Protein AF-A0A1W9QVR6-F1 (afdb_monomer_lite)

Sequence (372 aa):
MRMSILKYWKIILLLLFLLGSIVAISPWEKPGVIVKNVGKNSDFYKILEPNDIIYEINGEPATVERINNMTGMTFLKTSKNDINIFVNNSNITVGKRPFSNLRFGLDLEGGILAVVEPVSNVSDQTLYDVKSILEQRMSSLRESSFQIVKYEDKKFIQIQIAGGTEKDIDNLINTTGVFEGKIPMPVKFVNGSGKLKFGDENEWVDVKYHNKSIIINNRSFSINESFSLRDTNFTV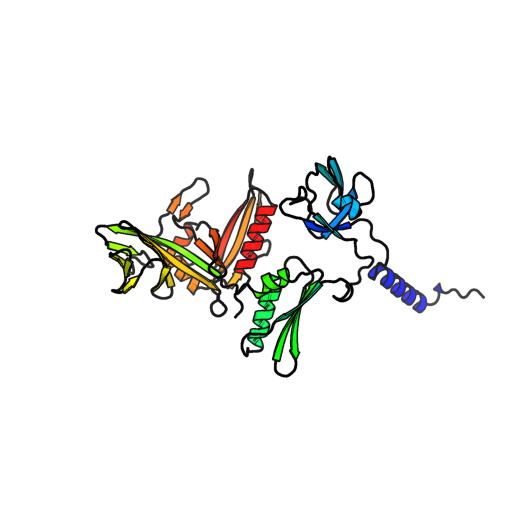WNITKNDAVIAATVYINDGIRKDIVKVHTDPQHSYIQPGENWYKWSFDVEVSPESARRFYNVVKNLKRQYSDRGSYLESKIYLFLDGKEVSNLSIGSTLQNKPTTIATVSGSAETKEDAIEEKRWLQLILRSGALP

Radius of gyration: 28.2 Å; chains: 1; bounding box: 54×59×106 Å

pLDDT: mean 86.73, std 9.43, range [45.56, 98.38]

Structure (mmCIF, N/CA/C/O backbone):
data_AF-A0A1W9QVR6-F1
#
_entry.id   AF-A0A1W9QVR6-F1
#
loop_
_atom_site.group_PDB
_atom_site.id
_atom_site.type_symbol
_atom_site.label_atom_id
_atom_site.label_alt_id
_atom_site.label_comp_id
_atom_site.label_asym_id
_atom_site.label_entity_id
_atom_site.label_seq_id
_atom_site.pdbx_PDB_ins_code
_atom_site.Cartn_x
_atom_site.Cartn_y
_atom_site.Cartn_z
_atom_site.occupancy
_atom_site.B_iso_or_equiv
_atom_site.auth_seq_id
_atom_site.auth_comp_id
_atom_site.auth_asym_id
_atom_site.auth_atom_id
_atom_site.pdbx_PDB_model_num
ATOM 1 N N . MET A 1 1 ? -32.321 -7.441 70.137 1.00 45.56 1 MET A N 1
ATOM 2 C CA . MET A 1 1 ? -31.182 -8.266 69.675 1.00 45.56 1 MET A CA 1
ATOM 3 C C . MET A 1 1 ? -30.676 -7.705 68.345 1.00 45.56 1 MET A C 1
ATOM 5 O O . MET A 1 1 ? -31.200 -8.054 67.299 1.00 45.56 1 MET A O 1
ATOM 9 N N . ARG A 1 2 ? -29.727 -6.755 68.364 1.00 52.06 2 ARG A N 1
ATOM 10 C CA . ARG A 1 2 ? -29.083 -6.248 67.137 1.00 52.06 2 ARG A CA 1
ATOM 11 C C . ARG A 1 2 ? -28.027 -7.275 66.727 1.00 52.06 2 ARG A C 1
ATOM 13 O O . ARG A 1 2 ? -26.916 -7.258 67.250 1.00 52.06 2 ARG A O 1
ATOM 20 N N . MET A 1 3 ? -28.392 -8.223 65.866 1.00 56.78 3 MET A N 1
ATOM 21 C CA . MET A 1 3 ? -27.399 -9.096 65.239 1.00 56.78 3 MET A CA 1
ATOM 22 C C . MET A 1 3 ? -26.446 -8.210 64.435 1.00 56.78 3 MET A C 1
ATOM 24 O O . MET A 1 3 ? -26.864 -7.487 63.534 1.00 56.78 3 MET A O 1
ATOM 28 N N . SER A 1 4 ? -25.167 -8.219 64.811 1.00 70.81 4 SER A N 1
ATOM 29 C CA . SER A 1 4 ? -24.119 -7.530 64.066 1.00 70.81 4 SER A CA 1
ATOM 30 C C . SER A 1 4 ? -23.919 -8.263 62.742 1.00 70.81 4 SER A C 1
ATOM 32 O O . SER A 1 4 ? -23.220 -9.272 62.667 1.00 70.81 4 SER A O 1
ATOM 34 N N . ILE A 1 5 ? -24.578 -7.756 61.703 1.00 66.50 5 ILE A N 1
ATOM 35 C CA . ILE A 1 5 ? -24.488 -8.201 60.303 1.00 66.50 5 ILE A CA 1
ATOM 36 C C . ILE A 1 5 ? -23.021 -8.274 59.831 1.00 66.50 5 ILE A C 1
ATOM 38 O O . ILE A 1 5 ? -22.673 -9.109 59.004 1.00 66.50 5 ILE A O 1
ATOM 42 N N . LEU A 1 6 ? -22.136 -7.477 60.439 1.00 70.12 6 LEU A N 1
ATOM 43 C CA . LEU A 1 6 ? -20.704 -7.403 60.143 1.00 70.12 6 LEU A CA 1
ATOM 44 C C . LEU A 1 6 ? -19.850 -8.508 60.798 1.00 70.12 6 LEU A C 1
ATOM 46 O O . LEU A 1 6 ? -18.657 -8.577 60.528 1.00 70.12 6 LEU A O 1
ATOM 50 N N . LYS A 1 7 ? -20.409 -9.387 61.647 1.00 79.56 7 LYS A N 1
ATOM 51 C CA . LYS A 1 7 ? -19.649 -10.514 62.234 1.00 79.56 7 LYS A CA 1
ATOM 52 C C . LYS A 1 7 ? -19.550 -11.740 61.323 1.00 79.56 7 LYS A C 1
ATOM 54 O O . LYS A 1 7 ? -18.702 -12.599 61.551 1.00 79.56 7 LYS A O 1
ATOM 59 N N . TYR A 1 8 ? -20.400 -11.849 60.306 1.00 87.75 8 TYR A N 1
ATOM 60 C CA . TYR A 1 8 ? -20.426 -13.010 59.419 1.00 87.75 8 TYR A CA 1
ATOM 61 C C . TYR A 1 8 ? -19.634 -12.715 58.144 1.00 87.75 8 TYR A C 1
ATOM 63 O O . TYR A 1 8 ? -20.088 -11.970 57.280 1.00 87.75 8 TYR A O 1
ATOM 71 N N . TRP A 1 9 ? -18.465 -13.340 57.989 1.00 88.69 9 TRP A N 1
ATOM 72 C CA . TRP A 1 9 ? -17.573 -13.112 56.840 1.00 88.69 9 TRP A CA 1
ATOM 73 C C . TRP A 1 9 ? -18.245 -13.364 55.476 1.00 88.69 9 TRP A C 1
ATOM 75 O O . TRP A 1 9 ? -17.966 -12.659 54.512 1.00 88.69 9 TRP A O 1
ATOM 85 N N . LYS A 1 10 ? -19.194 -14.312 55.405 1.00 91.25 10 LYS A N 1
ATOM 86 C CA . LYS A 1 10 ? -20.004 -14.572 54.201 1.00 91.25 10 LYS A CA 1
ATOM 87 C C . LYS A 1 10 ? -20.835 -13.354 53.780 1.00 91.25 10 LYS A C 1
ATOM 89 O O . LYS A 1 10 ? -20.997 -13.114 52.590 1.00 91.25 10 LYS A O 1
ATOM 94 N N . ILE A 1 11 ? -21.336 -12.579 54.746 1.00 88.50 11 ILE A N 1
ATOM 95 C CA . ILE A 1 11 ? -22.104 -11.354 54.483 1.00 88.50 11 ILE A CA 1
ATOM 96 C C . ILE A 1 11 ? -21.179 -10.255 53.949 1.00 88.50 11 ILE A C 1
ATOM 98 O O . ILE A 1 11 ? -21.551 -9.548 53.019 1.00 88.50 11 ILE A O 1
ATOM 102 N N . ILE A 1 12 ? -19.957 -10.152 54.480 1.00 88.62 12 ILE A N 1
ATOM 103 C CA . ILE A 1 12 ? -18.940 -9.211 53.983 1.00 88.62 12 ILE A CA 1
ATOM 104 C C . ILE A 1 12 ? -18.547 -9.554 52.539 1.00 88.62 12 ILE A C 1
ATOM 106 O O . ILE A 1 12 ? -18.493 -8.665 51.695 1.00 88.62 12 ILE A O 1
ATOM 110 N N . LEU A 1 13 ? -18.329 -10.838 52.236 1.00 92.44 13 LEU A N 1
ATOM 111 C CA . LEU A 1 13 ? -18.008 -11.305 50.885 1.00 92.44 13 LEU A CA 1
ATOM 112 C C . LEU A 1 13 ? -19.141 -11.000 49.891 1.00 92.44 13 LEU A C 1
ATOM 114 O O . LEU A 1 13 ? -18.884 -10.511 48.795 1.00 92.44 13 LEU A O 1
ATOM 118 N N . LEU A 1 14 ? -20.396 -11.246 50.284 1.00 92.94 14 LEU A N 1
ATOM 119 C CA . LEU A 1 14 ? -21.567 -10.915 49.470 1.00 92.94 14 LEU A CA 1
ATOM 120 C C . LEU A 1 14 ? -21.651 -9.406 49.199 1.00 92.94 14 LEU A C 1
ATOM 122 O O . LEU A 1 14 ? -21.842 -9.000 48.056 1.00 92.94 14 LEU A O 1
ATOM 126 N N . LEU A 1 15 ? -21.463 -8.576 50.231 1.00 91.88 15 LEU A N 1
ATOM 127 C CA . LEU A 1 15 ? -21.420 -7.118 50.094 1.00 91.88 15 LEU A CA 1
ATOM 128 C C . LEU A 1 15 ? -20.309 -6.667 49.144 1.00 91.88 15 LEU A C 1
ATOM 130 O O . LEU A 1 15 ? -20.540 -5.779 48.328 1.00 91.88 15 LEU A O 1
ATOM 134 N N . LEU A 1 16 ? -19.136 -7.299 49.211 1.00 94.69 16 LEU A N 1
ATOM 135 C CA . LEU A 1 16 ? -18.012 -7.007 48.327 1.00 94.69 16 LEU A CA 1
ATOM 136 C C . LEU A 1 16 ? -18.337 -7.345 46.868 1.00 94.69 16 LEU A C 1
ATOM 138 O O . LEU A 1 16 ? -18.086 -6.518 45.997 1.00 94.69 16 LEU A O 1
ATOM 142 N N . PHE A 1 17 ? -18.942 -8.503 46.587 1.00 95.94 17 PHE A N 1
ATOM 143 C CA . PHE A 1 17 ? -19.379 -8.842 45.227 1.00 95.94 17 PHE A CA 1
ATOM 144 C C . PHE A 1 17 ? -20.491 -7.922 44.722 1.00 95.94 17 PHE A C 1
ATOM 146 O O . PHE A 1 17 ? -20.496 -7.566 43.544 1.00 95.94 17 PHE A O 1
ATOM 153 N N . LEU A 1 18 ? -21.408 -7.501 45.594 1.00 94.25 18 LEU A N 1
ATOM 154 C CA . LEU A 1 18 ? -22.485 -6.583 45.230 1.00 94.25 18 LEU A CA 1
ATOM 155 C C . LEU A 1 18 ? -21.933 -5.194 44.874 1.00 94.25 18 LEU A C 1
ATOM 157 O O . LEU A 1 18 ? -22.256 -4.652 43.819 1.00 94.25 18 LEU A O 1
ATOM 161 N N . LEU A 1 19 ? -21.033 -4.658 45.704 1.00 93.75 19 LEU A N 1
ATOM 162 C CA . LEU A 1 19 ? -20.306 -3.415 45.430 1.00 93.75 19 LEU A CA 1
ATOM 163 C C . LEU A 1 19 ? -19.456 -3.531 44.163 1.00 93.75 19 LEU A C 1
ATOM 165 O O . LEU A 1 19 ? -19.526 -2.658 43.302 1.00 93.75 19 LEU A O 1
ATOM 169 N N . GLY A 1 20 ? -18.711 -4.627 44.013 1.00 93.31 20 GLY A N 1
ATOM 170 C CA . GLY A 1 20 ? -17.913 -4.902 42.820 1.00 93.31 20 GLY A CA 1
ATOM 171 C C . GLY A 1 20 ? -18.762 -4.950 41.550 1.00 93.31 20 GLY A C 1
ATOM 172 O O . GLY A 1 20 ? -18.368 -4.388 40.534 1.00 93.31 20 GLY A O 1
ATOM 173 N N . SER A 1 21 ? -19.961 -5.533 41.621 1.00 91.50 21 SER A N 1
ATOM 174 C CA . SER A 1 21 ? -20.901 -5.588 40.495 1.00 91.50 21 SER A CA 1
ATOM 175 C C . SER A 1 21 ? -21.439 -4.204 40.130 1.00 91.50 21 SER A C 1
ATOM 177 O O . SER A 1 21 ? -21.481 -3.858 38.953 1.00 91.50 21 SER A O 1
ATOM 179 N N . ILE A 1 22 ? -21.797 -3.378 41.120 1.00 89.94 22 ILE A N 1
ATOM 180 C CA . ILE A 1 22 ? -22.265 -2.001 40.886 1.00 89.94 22 ILE A CA 1
ATOM 181 C C . ILE A 1 22 ? -21.159 -1.154 40.247 1.00 89.94 22 ILE A C 1
ATOM 183 O O . ILE A 1 22 ? -21.424 -0.418 39.297 1.00 89.94 22 ILE A O 1
ATOM 187 N N . VAL A 1 23 ? -19.917 -1.286 40.722 1.00 88.06 23 VAL A N 1
ATOM 188 C CA . VAL A 1 23 ? -18.756 -0.589 40.148 1.00 88.06 23 VAL A CA 1
ATOM 189 C C . VAL A 1 23 ? -18.464 -1.077 38.728 1.00 88.06 23 VAL A C 1
ATOM 191 O O . VAL A 1 23 ? -18.217 -0.259 37.845 1.00 88.06 23 VAL A O 1
ATOM 194 N N . ALA A 1 24 ? -18.537 -2.388 38.484 1.00 85.69 24 ALA A N 1
ATOM 195 C CA . ALA A 1 24 ? -18.304 -2.968 37.165 1.00 85.69 24 ALA A CA 1
ATOM 196 C C . ALA A 1 24 ? -19.357 -2.517 36.140 1.00 85.69 24 ALA A C 1
ATOM 198 O O . ALA A 1 24 ? -18.996 -2.100 35.039 1.00 85.69 24 ALA A O 1
ATOM 199 N N . ILE A 1 25 ? -20.644 -2.550 36.505 1.00 88.94 25 ILE A N 1
ATOM 200 C CA . ILE A 1 25 ? -21.751 -2.129 35.632 1.00 88.94 25 ILE A CA 1
ATOM 201 C C . ILE A 1 25 ? -21.741 -0.608 35.436 1.00 88.94 25 ILE A C 1
ATOM 203 O O . ILE A 1 25 ? -22.002 -0.140 34.330 1.00 88.94 25 ILE A O 1
ATOM 207 N N . SER A 1 26 ? -21.405 0.162 36.476 1.00 88.62 26 SER A N 1
ATOM 208 C CA . SER A 1 26 ? -21.407 1.629 36.470 1.00 88.62 26 SER A CA 1
ATOM 209 C C . SER A 1 26 ? -22.730 2.235 35.951 1.00 88.62 26 SER A C 1
ATOM 211 O O . SER A 1 26 ? -22.705 2.968 34.967 1.00 88.62 26 SER A O 1
ATOM 213 N N . PRO A 1 27 ? -23.900 1.916 36.552 1.00 84.69 27 PRO A N 1
ATOM 214 C CA . PRO A 1 27 ? -25.220 2.296 36.034 1.00 84.69 27 PRO A CA 1
ATOM 215 C C . PRO A 1 27 ? -25.614 3.728 36.438 1.00 84.69 27 PRO A C 1
ATOM 217 O O . PRO A 1 27 ? -26.623 3.939 37.110 1.00 84.69 27 PRO A O 1
ATOM 220 N N . TRP A 1 28 ? -24.796 4.716 36.097 1.00 84.44 28 TRP A N 1
ATOM 221 C CA . TRP A 1 28 ? -25.072 6.124 36.381 1.00 84.44 28 TRP A CA 1
ATOM 222 C C . TRP A 1 28 ? -24.794 6.982 35.154 1.00 84.44 28 TRP A C 1
ATOM 224 O O . TRP A 1 28 ? -23.927 6.665 34.338 1.00 84.44 28 TRP A O 1
ATOM 234 N N . GLU A 1 29 ? -25.523 8.095 35.024 1.00 80.44 29 GLU A N 1
ATOM 235 C CA . GLU A 1 29 ? -25.326 9.013 33.905 1.00 80.44 29 GLU A CA 1
ATOM 236 C C . GLU A 1 29 ? -23.887 9.527 33.883 1.00 80.44 29 GLU A C 1
ATOM 238 O O . GLU A 1 29 ? -23.351 10.025 34.877 1.00 80.44 29 GLU A O 1
ATOM 243 N N . LYS A 1 30 ? -23.246 9.388 32.722 1.00 84.44 30 LYS A N 1
ATOM 244 C CA . LYS A 1 30 ? -21.898 9.894 32.497 1.00 84.44 30 LYS A CA 1
ATOM 245 C C . LYS A 1 30 ? -22.011 11.282 31.869 1.00 84.44 30 LYS A C 1
ATOM 247 O O . LYS A 1 30 ? -22.615 11.388 30.802 1.00 84.44 30 LYS A O 1
ATOM 252 N N . PRO A 1 31 ? -21.421 12.328 32.474 1.00 84.38 31 PRO A N 1
ATOM 253 C CA . PRO A 1 31 ? -21.503 13.674 31.928 1.00 84.38 31 PRO A CA 1
ATOM 254 C C . PRO A 1 31 ? -20.783 13.768 30.579 1.00 84.38 31 PRO A C 1
ATOM 256 O O . PRO A 1 31 ? -19.794 13.060 30.326 1.00 84.38 31 PRO A O 1
ATOM 259 N N . GLY A 1 32 ? -21.281 14.677 29.743 1.00 87.69 32 GLY A N 1
ATOM 260 C CA . GLY A 1 32 ? -20.746 14.980 28.422 1.00 87.69 32 GLY A CA 1
ATOM 261 C C . GLY A 1 32 ? -21.315 14.128 27.287 1.00 87.69 32 GLY A C 1
ATOM 262 O O . GLY A 1 32 ? -22.161 13.250 27.467 1.00 87.69 32 GLY A O 1
ATOM 263 N N . VAL A 1 33 ? -20.809 14.389 26.090 1.00 89.69 33 VAL A N 1
ATOM 264 C CA . VAL A 1 33 ? -21.178 13.724 24.834 1.00 89.69 33 VAL A CA 1
ATOM 265 C C . VAL A 1 33 ? -19.945 13.112 24.185 1.00 89.69 33 VAL A C 1
ATOM 267 O O . VAL A 1 33 ? -18.842 13.628 24.338 1.00 89.69 33 VAL A O 1
ATOM 270 N N . ILE A 1 34 ? -20.127 11.990 23.492 1.00 87.44 34 ILE A N 1
ATOM 271 C CA . ILE A 1 34 ? -19.051 11.273 22.804 1.00 87.44 34 ILE A CA 1
ATOM 272 C C . ILE A 1 34 ? -19.018 11.658 21.327 1.00 87.44 34 ILE A C 1
ATOM 274 O O . ILE A 1 34 ? -20.053 11.665 20.658 1.00 87.44 34 ILE A O 1
ATOM 278 N N . VAL A 1 35 ? -17.838 11.961 20.801 1.00 86.38 35 VAL A N 1
ATOM 279 C CA . VAL A 1 35 ? -17.630 12.228 19.378 1.00 86.38 35 VAL A CA 1
ATOM 280 C C . VAL A 1 35 ? -17.697 10.906 18.615 1.00 86.38 35 VAL A C 1
ATOM 282 O O . VAL A 1 35 ? -16.925 9.990 18.876 1.00 86.38 35 VAL A O 1
ATOM 285 N N . LYS A 1 36 ? -18.637 10.781 17.673 1.00 77.94 36 LYS A N 1
ATOM 286 C CA . LYS A 1 36 ? -18.779 9.594 16.812 1.00 77.94 36 LYS A CA 1
ATOM 287 C C . LYS A 1 36 ? -18.002 9.741 15.508 1.00 77.94 36 LYS A C 1
ATOM 289 O O . LYS A 1 36 ? -17.405 8.781 15.030 1.00 77.94 36 LYS A O 1
ATOM 294 N N . ASN A 1 37 ? -18.052 10.923 14.904 1.00 78.81 37 ASN A N 1
ATOM 295 C CA . ASN A 1 37 ? -17.383 11.220 13.642 1.00 78.81 37 ASN A CA 1
ATOM 296 C C . ASN A 1 37 ? -17.138 12.727 13.514 1.00 78.81 37 ASN A C 1
ATOM 298 O O . ASN A 1 37 ? -17.929 13.524 14.017 1.00 78.81 37 ASN A O 1
ATOM 302 N N . VAL A 1 38 ? -16.075 13.098 12.807 1.00 81.56 38 VAL A N 1
ATOM 303 C CA . VAL A 1 38 ? -15.740 14.481 12.467 1.00 81.56 38 VAL A CA 1
ATOM 304 C C . VAL A 1 38 ? -15.552 14.555 10.955 1.00 81.56 38 VAL A C 1
ATOM 306 O O . VAL A 1 38 ? -14.711 13.846 10.399 1.00 81.56 38 VAL A O 1
ATOM 309 N N . GLY A 1 39 ? -16.355 15.376 10.278 1.00 75.12 39 GLY A N 1
ATOM 310 C CA . GLY A 1 39 ? -16.254 15.548 8.832 1.00 75.12 39 GLY A CA 1
ATOM 311 C C . GLY A 1 39 ? -14.977 16.290 8.429 1.00 75.12 39 GLY A C 1
ATOM 312 O O . GLY A 1 39 ? -14.519 17.174 9.145 1.00 75.12 39 GLY A O 1
ATOM 313 N N . LYS A 1 40 ? -14.418 15.988 7.249 1.00 76.12 40 LYS A N 1
ATOM 314 C CA . LYS A 1 40 ? -13.170 16.616 6.752 1.00 76.12 40 LYS A CA 1
ATOM 315 C C . LYS A 1 40 ? -13.255 18.135 6.536 1.00 76.12 40 LYS A C 1
ATOM 317 O O . LYS A 1 40 ? -12.238 18.805 6.459 1.00 76.12 40 LYS A O 1
ATOM 322 N N . ASN A 1 41 ? -14.465 18.668 6.402 1.00 83.06 41 ASN A N 1
ATOM 323 C CA . ASN A 1 41 ? -14.778 20.092 6.242 1.00 83.06 41 ASN A CA 1
ATOM 324 C C . ASN A 1 41 ? -15.235 20.764 7.553 1.00 83.06 41 ASN A C 1
ATOM 326 O O . ASN A 1 41 ? -15.748 21.881 7.503 1.00 83.06 41 ASN A O 1
ATOM 330 N N . SER A 1 42 ? -15.138 20.066 8.686 1.00 86.25 42 SER A N 1
ATOM 331 C CA . SER A 1 42 ? -15.410 20.604 10.019 1.00 86.25 42 SER A CA 1
ATOM 332 C C . SER A 1 42 ? -14.228 21.434 10.516 1.00 86.25 42 SER A C 1
ATOM 334 O O . SER A 1 42 ? -13.081 21.038 10.319 1.00 86.25 42 SER A O 1
ATOM 336 N N . ASP A 1 43 ? -14.494 22.508 11.259 1.00 87.12 43 ASP A N 1
ATOM 337 C CA . ASP A 1 43 ? -13.448 23.239 11.990 1.00 87.12 43 ASP A CA 1
ATOM 338 C C . ASP A 1 43 ? -12.840 22.399 13.125 1.00 87.12 43 ASP A C 1
ATOM 340 O O . ASP A 1 43 ? -11.760 22.702 13.621 1.00 87.12 43 ASP A O 1
ATOM 344 N N . PHE A 1 44 ? -13.508 21.311 13.517 1.00 86.06 44 PHE A N 1
ATOM 345 C CA . PHE A 1 44 ? -13.000 20.333 14.474 1.00 86.06 44 PHE A CA 1
ATOM 346 C C . PHE A 1 44 ? -12.167 19.227 13.821 1.00 86.06 44 PHE A C 1
ATOM 348 O O . PHE A 1 44 ? -11.643 18.364 14.535 1.00 86.06 44 PHE A O 1
ATOM 355 N N . TYR A 1 45 ? -12.041 19.216 12.488 1.00 80.75 45 TYR A N 1
ATOM 356 C CA . TYR A 1 45 ? -11.210 18.243 11.785 1.00 80.75 45 TYR A CA 1
ATOM 357 C C . TYR A 1 45 ? -9.765 18.337 12.289 1.00 80.75 45 TYR A C 1
ATOM 359 O O . TYR A 1 45 ? -9.205 19.427 12.366 1.00 80.75 45 TYR A O 1
ATOM 367 N N . LYS A 1 46 ? -9.181 17.189 12.667 1.00 78.19 46 LYS A N 1
ATOM 368 C CA . LYS A 1 46 ? -7.850 17.053 13.304 1.00 78.19 46 LYS A CA 1
ATOM 369 C C . LYS A 1 46 ? -7.722 17.603 14.732 1.00 78.19 46 LYS A C 1
ATOM 371 O O . LYS A 1 46 ? -6.658 17.481 15.327 1.00 78.19 46 LYS A O 1
ATOM 376 N N . ILE A 1 47 ? -8.787 18.168 15.300 1.00 83.69 47 ILE A N 1
ATOM 377 C CA . ILE A 1 47 ? -8.810 18.689 16.676 1.00 83.69 47 ILE A CA 1
ATOM 378 C C . ILE A 1 47 ? -9.524 17.714 17.612 1.00 83.69 47 ILE A C 1
ATOM 380 O O . ILE A 1 47 ? -9.049 17.449 18.715 1.00 83.69 47 ILE A O 1
ATOM 384 N N . LEU A 1 48 ? -10.654 17.168 17.161 1.00 84.50 48 LEU A N 1
ATOM 385 C CA . LEU A 1 48 ? -11.400 16.124 17.856 1.00 84.50 48 LEU A CA 1
ATOM 386 C C . LEU A 1 48 ? -11.298 14.813 17.079 1.00 84.50 48 LEU A C 1
ATOM 388 O O . LEU A 1 48 ? -11.391 14.791 15.851 1.00 84.50 48 LEU A O 1
ATOM 392 N N . GLU A 1 49 ? -11.156 13.708 17.801 1.00 80.19 49 GLU A N 1
ATOM 393 C CA . GLU A 1 49 ? -11.153 12.359 17.242 1.00 80.19 49 GLU A CA 1
ATOM 394 C C . GLU A 1 49 ? -12.405 11.582 17.679 1.00 80.19 49 GLU A C 1
ATOM 396 O O . GLU A 1 49 ? -13.001 11.876 18.723 1.00 80.19 49 GLU A O 1
ATOM 401 N N . PRO A 1 50 ? -12.822 10.551 16.920 1.00 75.38 50 PRO A N 1
ATOM 402 C CA . PRO A 1 50 ? -13.822 9.605 17.399 1.00 75.38 50 PRO A CA 1
ATOM 403 C C . PRO A 1 50 ? -13.449 9.043 18.781 1.00 75.38 50 PRO A C 1
ATOM 405 O O . PRO A 1 50 ? -12.297 8.692 19.026 1.00 75.38 50 PRO A O 1
ATOM 408 N N . ASN A 1 51 ? -14.448 8.919 19.654 1.00 77.94 51 ASN A N 1
ATOM 409 C CA . ASN A 1 51 ? -14.374 8.564 21.077 1.00 77.94 51 ASN A CA 1
ATOM 410 C C . ASN A 1 51 ? -13.894 9.652 22.046 1.00 77.94 51 ASN A C 1
ATOM 412 O O . ASN A 1 51 ? -13.940 9.415 23.257 1.00 77.94 51 ASN A O 1
ATOM 416 N N . ASP A 1 52 ? -13.523 10.845 21.576 1.00 86.31 52 ASP A N 1
ATOM 417 C CA . ASP A 1 52 ? -13.309 11.969 22.489 1.00 86.31 52 ASP A CA 1
ATOM 418 C C . ASP A 1 52 ? -14.614 12.345 23.201 1.00 86.31 52 ASP A C 1
ATOM 420 O O . ASP A 1 52 ? -15.713 12.244 22.644 1.00 86.31 52 ASP A O 1
ATOM 424 N N . ILE A 1 53 ? -14.501 12.762 24.462 1.00 89.81 53 ILE A N 1
ATOM 425 C CA . ILE A 1 53 ? -15.640 13.189 25.274 1.00 89.81 53 ILE A CA 1
ATOM 426 C C . ILE A 1 53 ? -15.590 14.700 25.404 1.00 89.81 53 ILE A C 1
ATOM 428 O O . ILE A 1 53 ? -14.580 15.245 25.835 1.00 89.81 53 ILE A O 1
ATOM 432 N N . ILE A 1 54 ? -16.694 15.367 25.095 1.00 92.06 54 ILE A N 1
ATOM 433 C CA . ILE A 1 54 ? -16.875 16.795 25.343 1.00 92.06 54 ILE A CA 1
ATOM 434 C C . ILE A 1 54 ? -17.738 16.914 26.594 1.00 92.06 54 ILE A C 1
ATOM 436 O O . ILE A 1 54 ? -18.884 16.467 26.599 1.00 92.06 54 ILE A O 1
ATOM 440 N N . TYR A 1 55 ? -17.180 17.467 27.666 1.00 91.81 55 TYR A N 1
ATOM 441 C CA . TYR A 1 55 ? -17.869 17.645 28.943 1.00 91.81 55 TYR A CA 1
ATOM 442 C C . TYR A 1 55 ? -18.668 18.944 28.972 1.00 91.81 55 TYR A C 1
ATOM 444 O O . TYR A 1 55 ? -19.834 18.936 29.368 1.00 91.81 55 TYR A O 1
ATOM 452 N N . GLU A 1 56 ? -18.052 20.041 28.533 1.00 93.19 56 GLU A N 1
ATOM 453 C CA . GLU A 1 56 ? -18.613 21.390 28.627 1.00 93.19 56 GLU A CA 1
ATOM 454 C C . GLU A 1 56 ? -18.362 22.184 27.336 1.00 93.19 56 GLU A C 1
ATOM 456 O O . GLU A 1 56 ? -17.358 21.974 26.652 1.00 93.19 56 GLU A O 1
ATOM 461 N N . ILE A 1 57 ? -19.279 23.104 27.032 1.00 91.25 57 ILE A N 1
ATOM 462 C CA . ILE A 1 57 ? -19.242 24.073 25.933 1.00 91.25 57 ILE A CA 1
ATOM 463 C C . ILE A 1 57 ? -19.546 25.444 26.531 1.00 91.25 57 ILE A C 1
ATOM 465 O O . ILE A 1 57 ? -20.640 25.667 27.047 1.00 91.25 57 ILE A O 1
ATOM 469 N N . ASN A 1 58 ? -18.589 26.366 26.468 1.00 90.25 58 ASN A N 1
ATOM 470 C CA . ASN A 1 58 ? -18.676 27.711 27.042 1.00 90.25 58 ASN A CA 1
ATOM 471 C C . ASN A 1 58 ? -19.055 27.710 28.537 1.00 90.25 58 ASN A C 1
ATOM 473 O O . ASN A 1 58 ? -19.821 28.556 28.986 1.00 90.25 58 ASN A O 1
ATOM 477 N N . GLY A 1 59 ? -18.531 26.741 29.297 1.00 86.12 59 GLY A N 1
ATOM 478 C CA . GLY A 1 59 ? -18.795 26.579 30.734 1.00 86.12 59 GLY A CA 1
ATOM 479 C C . GLY A 1 59 ? -20.114 25.877 31.079 1.00 86.12 59 GLY A C 1
ATOM 480 O O . GLY A 1 59 ? -20.380 25.636 32.251 1.00 86.12 59 GLY A O 1
ATOM 481 N N . GLU A 1 60 ? -20.919 25.511 30.080 1.00 90.19 60 GLU A N 1
ATOM 482 C CA . GLU A 1 60 ? -22.185 24.793 30.258 1.00 90.19 60 GLU A CA 1
ATOM 483 C C . GLU A 1 60 ? -22.062 23.319 29.838 1.00 90.19 60 GLU A C 1
ATOM 485 O O . GLU A 1 60 ? -21.291 23.018 28.926 1.00 90.19 60 GLU A O 1
ATOM 490 N N . PRO A 1 61 ? -22.838 22.381 30.416 1.00 90.56 61 PRO A N 1
ATOM 491 C CA . PRO A 1 61 ? -22.791 20.972 30.031 1.00 90.56 61 PRO A CA 1
ATOM 492 C C . PRO A 1 61 ? -23.034 20.750 28.533 1.00 90.56 61 PRO A C 1
ATOM 494 O O . PRO A 1 61 ? -23.976 21.285 27.938 1.00 90.56 61 PRO A O 1
ATOM 497 N N . ALA A 1 62 ? -22.196 19.917 27.919 1.00 89.12 62 ALA A N 1
ATOM 498 C CA . ALA A 1 62 ? -22.308 19.602 26.504 1.00 89.12 62 ALA A CA 1
ATOM 499 C C . ALA A 1 62 ? -23.538 18.723 26.221 1.00 89.12 62 ALA A C 1
ATOM 501 O O . ALA A 1 62 ? -23.726 17.670 26.832 1.00 89.12 62 ALA A O 1
ATOM 502 N N . THR A 1 63 ? -24.354 19.128 25.246 1.00 87.25 63 THR A N 1
ATOM 503 C CA . THR A 1 63 ? -25.486 18.346 24.729 1.00 87.25 63 THR A CA 1
ATOM 504 C C . THR A 1 63 ? -25.400 18.231 23.210 1.00 87.25 63 THR A C 1
ATOM 506 O O . THR A 1 63 ? -24.785 19.067 22.550 1.00 87.25 63 THR A O 1
ATOM 509 N N . VAL A 1 64 ? -26.034 17.198 22.639 1.00 83.69 64 VAL A N 1
ATOM 510 C CA . VAL A 1 64 ? -26.061 16.970 21.178 1.00 83.69 64 VAL A CA 1
ATOM 511 C C . VAL A 1 64 ? -26.606 18.198 20.437 1.00 83.69 64 VAL A C 1
ATOM 513 O O . VAL A 1 64 ? -26.071 18.597 19.411 1.00 83.69 64 VAL A O 1
ATOM 516 N N . GLU A 1 65 ? -27.631 18.839 20.993 1.00 83.38 65 GLU A N 1
ATOM 517 C CA . GLU A 1 65 ? -28.259 20.024 20.409 1.00 83.38 65 GLU A CA 1
ATOM 518 C C . GLU A 1 65 ? -27.338 21.252 20.428 1.00 83.38 65 GLU A C 1
ATOM 520 O O . GLU A 1 65 ? -27.201 21.935 19.415 1.00 83.38 65 GLU A O 1
ATOM 525 N N . ARG A 1 66 ? -26.636 21.498 21.543 1.00 83.81 66 ARG A N 1
ATOM 526 C CA . ARG A 1 66 ? -25.667 22.603 21.642 1.00 83.81 66 ARG A CA 1
ATOM 527 C C . ARG A 1 66 ? -24.500 22.432 20.675 1.00 83.81 66 ARG A C 1
ATOM 529 O O . ARG A 1 66 ? -24.008 23.418 20.144 1.00 83.81 66 ARG A O 1
ATOM 536 N N . ILE A 1 67 ? -24.093 21.192 20.421 1.00 82.69 67 ILE A N 1
ATOM 537 C CA . ILE A 1 67 ? -23.035 20.879 19.459 1.00 82.69 67 ILE A CA 1
ATOM 538 C C . ILE A 1 67 ? -23.462 21.126 18.015 1.00 82.69 67 ILE A C 1
ATOM 540 O O . ILE A 1 67 ? -22.670 21.615 17.213 1.00 82.69 67 ILE A O 1
ATOM 544 N N . ASN A 1 68 ? -24.710 20.828 17.675 1.00 78.81 68 ASN A N 1
ATOM 545 C CA . ASN A 1 68 ? -25.195 21.071 16.320 1.00 78.81 68 ASN A CA 1
ATOM 546 C C . ASN A 1 68 ? -25.381 22.570 16.036 1.00 78.81 68 ASN A C 1
ATOM 548 O O . ASN A 1 68 ? -25.247 22.986 14.890 1.00 78.81 68 ASN A O 1
ATOM 552 N N . ASN A 1 69 ? -25.625 23.374 17.076 1.00 79.12 69 ASN A N 1
ATOM 553 C CA . ASN A 1 69 ? -25.945 24.799 16.961 1.00 79.12 69 ASN A CA 1
ATOM 554 C C . ASN A 1 69 ? -24.796 25.743 17.363 1.00 79.12 69 ASN A C 1
ATOM 556 O O . ASN A 1 69 ? -25.017 26.948 17.476 1.00 79.12 69 ASN A O 1
ATOM 560 N N . MET A 1 70 ? -23.586 25.237 17.625 1.00 81.50 70 MET A N 1
ATOM 561 C CA . MET A 1 70 ? -22.471 26.100 18.025 1.00 81.50 70 MET A CA 1
ATOM 562 C C . MET A 1 70 ? -21.896 26.870 16.834 1.00 81.50 70 MET A C 1
ATOM 564 O O . MET A 1 70 ? -21.498 26.287 15.826 1.00 81.50 70 MET A O 1
ATOM 568 N N . THR A 1 71 ? -21.823 28.190 16.985 1.00 83.25 71 THR A N 1
ATOM 569 C CA . THR A 1 71 ? -21.189 29.108 16.036 1.00 83.25 71 THR A CA 1
ATOM 570 C C . THR A 1 71 ? -20.448 30.200 16.796 1.00 83.25 71 THR A C 1
ATOM 572 O O . THR A 1 71 ? -20.918 30.654 17.841 1.00 83.25 71 THR A O 1
ATOM 575 N N . GLY A 1 72 ? -19.332 30.669 16.250 1.00 88.12 72 GLY A N 1
ATOM 576 C CA . GLY A 1 72 ? -18.489 31.693 16.856 1.00 88.12 72 GLY A CA 1
ATOM 577 C C . GLY A 1 72 ? -17.447 31.125 17.820 1.00 88.12 72 GLY A C 1
ATOM 578 O O . GLY A 1 72 ? -17.138 29.931 17.810 1.00 88.12 72 GLY A O 1
ATOM 579 N N . MET A 1 73 ? -16.861 32.003 18.638 1.00 89.38 73 MET A N 1
ATOM 580 C CA . MET A 1 73 ? -15.820 31.617 19.592 1.00 89.38 73 MET A CA 1
ATOM 581 C C . MET A 1 73 ? -16.393 30.648 20.632 1.00 89.38 73 MET A C 1
ATOM 583 O O . MET A 1 73 ? -17.334 30.984 21.350 1.00 89.38 73 MET A O 1
ATOM 587 N N . THR A 1 74 ? -15.822 29.451 20.697 1.00 90.69 74 THR A N 1
ATOM 588 C CA . THR A 1 74 ? -16.309 28.350 21.520 1.00 90.69 74 THR A CA 1
ATOM 589 C C . THR A 1 74 ? -15.168 27.757 22.334 1.00 90.69 74 THR A C 1
ATOM 591 O O . THR A 1 74 ? -14.138 27.349 21.796 1.00 90.69 74 THR A O 1
ATOM 594 N N . PHE A 1 75 ? -15.380 27.678 23.643 1.00 91.00 75 PHE A N 1
ATOM 595 C CA . PHE A 1 75 ? -14.519 26.993 24.590 1.00 91.00 75 PHE A CA 1
ATOM 596 C C . PHE A 1 75 ? -15.090 25.607 24.895 1.00 91.00 75 PHE A C 1
ATOM 598 O O . PHE A 1 75 ? -16.218 25.493 25.370 1.00 91.00 75 PHE A O 1
ATOM 605 N N . LEU A 1 76 ? -14.327 24.552 24.634 1.00 92.31 76 LEU A N 1
ATOM 606 C CA . LEU A 1 76 ? -14.702 23.172 24.914 1.00 92.31 76 LEU A CA 1
ATOM 607 C C . LEU A 1 76 ? -13.795 22.590 25.987 1.00 92.31 76 LEU A C 1
ATOM 609 O O . LEU A 1 76 ? -12.575 22.678 25.887 1.00 92.31 76 LEU A O 1
ATOM 613 N N . LYS A 1 77 ? -14.390 21.901 26.955 1.00 92.94 77 LYS A N 1
ATOM 614 C CA . LYS A 1 77 ? -13.660 21.072 27.916 1.00 92.94 77 LYS A CA 1
ATOM 615 C C . LYS A 1 77 ? -13.800 19.618 27.510 1.00 92.94 77 LYS A C 1
ATOM 617 O O . LYS A 1 77 ? -14.922 19.104 27.478 1.00 92.94 77 LYS A O 1
ATOM 622 N N . THR A 1 78 ? -12.697 18.953 27.184 1.00 92.62 78 THR A N 1
ATOM 623 C CA . THR A 1 78 ? -12.738 17.588 26.634 1.00 92.62 78 THR A CA 1
ATOM 624 C C . THR A 1 78 ? -12.024 16.564 27.514 1.00 92.62 78 THR A C 1
ATOM 626 O O . THR A 1 78 ? -11.417 16.899 28.527 1.00 92.62 78 THR A O 1
ATOM 629 N N . SER A 1 79 ? -12.095 15.283 27.141 1.00 89.06 79 SER A N 1
ATOM 630 C CA . SER A 1 79 ? -11.332 14.197 27.770 1.00 89.06 79 SER A CA 1
ATOM 631 C C . SER A 1 79 ? -9.822 14.334 27.637 1.00 89.06 79 SER A C 1
ATOM 633 O O . SER A 1 79 ? -9.111 13.721 28.429 1.00 89.06 79 SER A O 1
ATOM 635 N N . LYS A 1 80 ? -9.334 15.084 26.645 1.00 85.62 80 LYS A N 1
ATOM 636 C CA . LYS A 1 80 ? -7.900 15.252 26.390 1.00 85.62 80 LYS A CA 1
ATOM 637 C C . LYS A 1 80 ? -7.397 16.581 26.941 1.00 85.62 80 LYS A C 1
ATOM 639 O O . LYS A 1 80 ? -6.439 16.606 27.708 1.00 85.62 80 LYS A O 1
ATOM 644 N N . ASN A 1 81 ? -8.032 17.671 26.533 1.00 84.75 81 ASN A N 1
ATOM 645 C CA . ASN A 1 81 ? -7.606 19.034 26.821 1.00 84.75 81 ASN A CA 1
ATOM 646 C C . ASN A 1 81 ? -8.749 20.042 26.638 1.00 84.75 81 ASN A C 1
ATOM 648 O O . ASN A 1 81 ? -9.797 19.744 26.059 1.00 84.75 81 ASN A O 1
ATOM 652 N N . ASP A 1 82 ? -8.512 21.256 27.118 1.00 91.94 82 ASP A N 1
ATOM 653 C CA . ASP A 1 82 ? -9.390 22.394 26.879 1.00 91.94 82 ASP A CA 1
ATOM 654 C C . ASP A 1 82 ? -9.061 23.011 25.514 1.00 91.94 82 ASP A C 1
ATOM 656 O O . ASP A 1 82 ? -7.893 23.210 25.171 1.00 91.94 82 ASP A O 1
ATOM 660 N N . ILE A 1 83 ? -10.091 23.290 24.721 1.00 90.81 83 ILE A N 1
ATOM 661 C CA . ILE A 1 83 ? -9.984 23.731 23.329 1.00 90.81 83 ILE A CA 1
ATOM 662 C C . ILE A 1 83 ? -10.692 25.071 23.207 1.00 90.81 83 ILE A C 1
ATOM 664 O O . ILE A 1 83 ? -11.838 25.210 23.621 1.00 90.81 83 ILE A O 1
ATOM 668 N N . ASN A 1 84 ? -10.033 26.056 22.607 1.00 91.31 84 ASN A N 1
ATOM 669 C CA . ASN A 1 84 ? -10.645 27.341 22.295 1.00 91.31 84 ASN A CA 1
ATOM 670 C C . ASN A 1 84 ? -10.569 27.565 20.786 1.00 91.31 84 ASN A C 1
ATOM 672 O O . ASN A 1 84 ? -9.473 27.660 20.236 1.00 91.31 84 ASN A O 1
ATOM 676 N N . ILE A 1 85 ? -11.720 27.595 20.118 1.00 89.00 85 ILE A N 1
ATOM 677 C CA . ILE A 1 85 ? -11.796 27.622 18.658 1.00 89.00 85 ILE A CA 1
ATOM 678 C C . ILE A 1 85 ? -12.942 28.500 18.172 1.00 89.00 85 ILE A C 1
ATOM 680 O O . ILE A 1 85 ? -14.003 28.573 18.786 1.00 89.00 85 ILE A O 1
ATOM 684 N N . PHE A 1 86 ? -12.731 29.159 17.037 1.00 89.81 86 PHE A N 1
ATOM 685 C CA . PHE A 1 86 ? -13.796 29.832 16.313 1.00 89.81 86 PHE A CA 1
ATOM 686 C C . PHE A 1 86 ? -14.499 28.842 15.379 1.00 89.81 86 PHE A C 1
ATOM 688 O O . PHE A 1 86 ? -13.869 28.307 14.471 1.00 89.81 86 PHE A O 1
ATOM 695 N N . VAL A 1 87 ? -15.789 28.595 15.613 1.00 89.00 87 VAL A N 1
ATOM 696 C CA . VAL A 1 87 ? -16.577 27.593 14.884 1.00 89.00 87 VAL A CA 1
ATOM 697 C C . VAL A 1 87 ? -17.473 28.276 13.853 1.00 89.00 87 VAL A C 1
ATOM 699 O O . VAL A 1 87 ? -18.402 28.999 14.209 1.00 89.00 87 VAL A O 1
ATOM 702 N N . ASN A 1 88 ? -17.219 28.024 12.577 1.00 85.06 88 ASN A N 1
ATOM 703 C CA . ASN A 1 88 ? -18.077 28.375 11.446 1.00 85.06 88 ASN A CA 1
ATOM 704 C C . ASN A 1 88 ? -18.879 27.171 10.948 1.00 85.06 88 ASN A C 1
ATOM 706 O O . ASN A 1 88 ? -20.051 27.302 10.602 1.00 85.06 88 ASN A O 1
ATOM 710 N N . ASN A 1 89 ? -18.247 25.999 10.905 1.00 84.75 89 ASN A N 1
ATOM 711 C CA . ASN A 1 89 ? -18.842 24.751 10.467 1.00 84.75 89 ASN A CA 1
ATOM 712 C C . ASN A 1 89 ? -18.486 23.633 11.445 1.00 84.75 89 ASN A C 1
ATOM 714 O O . ASN A 1 89 ? -17.382 23.083 11.427 1.00 84.75 89 ASN A O 1
ATOM 718 N N . SER A 1 90 ? -19.452 23.259 12.282 1.00 80.25 90 SER A N 1
ATOM 719 C CA . SER A 1 90 ? -19.241 22.198 13.252 1.00 80.25 90 SER A CA 1
ATOM 720 C C . SER A 1 90 ? -19.086 20.835 12.589 1.00 80.25 90 SER A C 1
ATOM 722 O O . SER A 1 90 ? -18.225 20.097 13.027 1.00 80.25 90 SER A O 1
ATOM 724 N N . ASN A 1 91 ? -19.854 20.490 11.548 1.00 83.38 91 ASN A N 1
ATOM 725 C CA . ASN A 1 91 ? -19.927 19.162 10.904 1.00 83.38 91 ASN A CA 1
ATOM 726 C C . ASN A 1 91 ? -19.328 17.978 11.708 1.00 83.38 91 ASN A C 1
ATOM 728 O O . ASN A 1 91 ? -18.453 17.244 11.234 1.00 83.38 91 ASN A O 1
ATOM 732 N N . ILE A 1 92 ? -19.788 17.820 12.950 1.00 82.75 92 ILE A N 1
ATOM 733 C CA . ILE A 1 92 ? -19.413 16.727 13.840 1.00 82.75 92 ILE A CA 1
ATOM 734 C C . ILE A 1 92 ? -20.659 15.946 14.201 1.00 82.75 92 ILE A C 1
ATOM 736 O O . ILE A 1 92 ? -21.723 16.503 14.454 1.00 82.75 92 ILE A O 1
ATOM 740 N N . THR A 1 93 ? -20.517 14.630 14.245 1.00 80.94 93 THR A N 1
ATOM 741 C CA . THR A 1 93 ? -21.557 13.743 14.750 1.00 80.94 93 THR A CA 1
ATOM 742 C C . THR A 1 93 ? -21.197 13.360 16.171 1.00 80.94 93 THR A C 1
ATOM 744 O O . THR A 1 93 ? -20.158 12.741 16.406 1.00 80.94 93 THR A O 1
ATOM 747 N N . VAL A 1 94 ? -22.067 13.688 17.119 1.00 84.62 94 VAL A N 1
ATOM 748 C CA . VAL A 1 94 ? -21.898 13.345 18.534 1.00 84.62 94 VAL A CA 1
ATOM 749 C C . VAL A 1 94 ? -23.041 12.467 19.024 1.00 84.62 94 VAL A C 1
ATOM 751 O O . VAL A 1 94 ? -24.139 12.462 18.471 1.00 84.62 94 VAL A O 1
ATOM 754 N N . GLY A 1 95 ? -22.777 11.691 20.066 1.00 82.31 95 GLY A N 1
ATOM 755 C CA . GLY A 1 95 ? -23.751 10.840 20.730 1.00 82.31 95 GLY A CA 1
ATOM 756 C C . GLY A 1 95 ? -23.812 11.104 22.224 1.00 82.31 95 GLY A C 1
ATOM 757 O O . GLY A 1 95 ? -22.876 11.628 22.827 1.00 82.31 95 GLY A O 1
ATOM 758 N N . LYS A 1 96 ? -24.909 10.678 22.848 1.00 82.62 96 LYS A N 1
ATOM 759 C CA . LYS A 1 96 ? -24.942 10.527 24.304 1.00 82.62 96 LYS A CA 1
ATOM 760 C C . LYS A 1 96 ? -23.966 9.428 24.716 1.00 82.62 96 LYS A C 1
ATOM 762 O O . LYS A 1 96 ? -23.791 8.446 23.993 1.00 82.62 96 LYS A O 1
ATOM 767 N N . ARG A 1 97 ? -23.340 9.592 25.878 1.00 83.06 97 ARG A N 1
ATOM 768 C CA . ARG A 1 97 ? -22.502 8.538 26.448 1.00 83.06 97 ARG A CA 1
ATOM 769 C C . ARG A 1 97 ? -23.377 7.369 26.911 1.00 83.06 97 ARG A C 1
ATOM 771 O O . ARG A 1 97 ? -24.480 7.608 27.407 1.00 83.06 97 ARG A O 1
ATOM 778 N N . PRO A 1 98 ? -22.900 6.121 26.781 1.00 73.88 98 PRO A N 1
ATOM 779 C CA . PRO A 1 98 ? -23.623 4.974 27.305 1.00 73.88 98 PRO A CA 1
ATOM 780 C C . PRO A 1 98 ? -23.754 5.084 28.829 1.00 73.88 98 PRO A C 1
ATOM 782 O O . PRO A 1 98 ? -22.790 5.400 29.533 1.00 73.88 98 PRO A O 1
ATOM 785 N N . PHE A 1 99 ? -24.965 4.818 29.322 1.00 76.94 99 PHE A N 1
ATOM 786 C CA . PHE A 1 99 ? -25.344 4.910 30.737 1.00 76.94 99 PHE A CA 1
ATOM 787 C C . PHE A 1 99 ? -24.640 3.875 31.629 1.00 76.94 99 PHE A C 1
ATOM 789 O O . PHE A 1 99 ? -24.595 4.024 32.843 1.00 76.94 99 PHE A O 1
ATOM 796 N N . SER A 1 100 ? -24.097 2.810 31.040 1.00 80.00 100 SER A N 1
ATOM 797 C CA . SER A 1 100 ? -23.397 1.749 31.763 1.00 80.00 100 SER A CA 1
ATOM 798 C C . SER A 1 100 ? -22.165 1.285 30.989 1.00 80.00 100 SER A C 1
ATOM 800 O O . SER A 1 100 ? -21.914 1.735 29.870 1.00 80.00 100 SER A O 1
ATOM 802 N N . ASN A 1 101 ? -21.373 0.403 31.593 1.00 78.50 101 ASN A N 1
ATOM 803 C CA . ASN A 1 101 ? -20.274 -0.302 30.926 1.00 78.50 101 ASN A CA 1
ATOM 804 C C . ASN A 1 101 ? -20.741 -1.579 30.204 1.00 78.50 101 ASN A C 1
ATOM 806 O O . ASN A 1 101 ? -19.909 -2.346 29.719 1.00 78.50 101 ASN A O 1
ATOM 810 N N . LEU A 1 102 ? -22.051 -1.841 30.172 1.00 74.19 102 LEU A N 1
ATOM 811 C CA . LEU A 1 102 ? -22.607 -2.966 29.433 1.00 74.19 102 LEU A CA 1
ATOM 812 C C . LEU A 1 102 ? -22.475 -2.695 27.934 1.00 74.19 102 LEU A C 1
ATOM 814 O O . LEU A 1 102 ? -22.767 -1.595 27.471 1.00 74.19 102 LEU A O 1
ATOM 818 N N . ARG A 1 103 ? -22.036 -3.714 27.197 1.00 64.38 103 ARG A N 1
ATOM 819 C CA . ARG A 1 103 ? -22.042 -3.719 25.735 1.00 64.38 103 ARG A CA 1
ATOM 820 C C . ARG A 1 103 ? -23.341 -4.348 25.289 1.00 64.38 103 ARG A C 1
ATOM 822 O O . ARG A 1 103 ? -23.644 -5.465 25.720 1.00 64.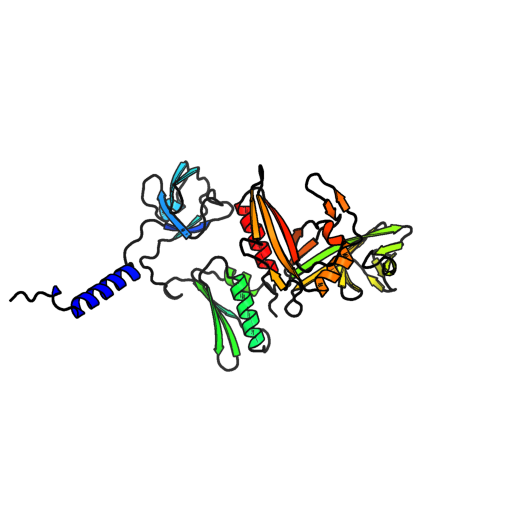38 103 ARG A O 1
ATOM 829 N N . PHE A 1 104 ? -24.109 -3.642 24.479 1.00 63.34 104 PHE A N 1
ATOM 830 C CA . PHE A 1 104 ? -25.388 -4.156 24.033 1.00 63.34 104 PHE A CA 1
ATOM 831 C C . PHE A 1 104 ? -25.276 -4.731 22.621 1.00 63.34 104 PHE A C 1
ATOM 833 O O . PHE A 1 104 ? -24.426 -4.344 21.826 1.00 63.34 104 PHE A O 1
ATOM 840 N N . GLY A 1 105 ? -26.126 -5.713 22.324 1.00 56.25 105 GLY A N 1
ATOM 841 C CA . GLY A 1 105 ? -26.226 -6.269 20.979 1.00 56.25 105 GLY A CA 1
ATOM 842 C C . GLY A 1 105 ? -26.834 -5.273 19.988 1.00 56.25 105 GLY A C 1
ATOM 843 O O . GLY A 1 105 ? -27.381 -4.235 20.371 1.00 56.25 105 GLY A O 1
ATOM 844 N N . LEU A 1 106 ? -26.791 -5.637 18.705 1.00 62.28 106 LEU A N 1
ATOM 845 C CA . LEU A 1 106 ? -27.312 -4.836 17.592 1.00 62.28 106 LEU A CA 1
ATOM 846 C C . LEU A 1 106 ? -28.767 -4.382 17.800 1.00 62.28 106 LEU A C 1
ATOM 848 O O . LEU A 1 106 ? -29.113 -3.256 17.453 1.00 62.28 106 LEU A O 1
ATOM 852 N N . ASP A 1 107 ? -29.582 -5.238 18.422 1.00 57.28 107 ASP A N 1
ATOM 853 C CA . ASP A 1 107 ? -31.006 -5.002 18.696 1.00 57.28 107 ASP A CA 1
ATOM 854 C C . ASP A 1 107 ? -31.258 -3.816 19.642 1.00 57.28 107 ASP A C 1
ATOM 856 O O . ASP A 1 107 ? -32.363 -3.280 19.691 1.00 57.28 107 ASP A O 1
ATOM 860 N N . LEU A 1 108 ? -30.241 -3.407 20.408 1.00 62.28 108 LEU A N 1
ATOM 861 C CA . LEU A 1 108 ? -30.335 -2.367 21.433 1.00 62.28 108 LEU A CA 1
ATOM 862 C C . LEU A 1 108 ? -29.482 -1.129 21.110 1.00 62.28 108 LEU A C 1
ATOM 864 O O . LEU A 1 108 ? -29.876 -0.020 21.463 1.00 62.28 108 LEU A O 1
ATOM 868 N N . GLU A 1 109 ? -28.335 -1.290 20.442 1.00 60.81 109 GLU A N 1
ATOM 869 C CA . GLU A 1 109 ? -27.447 -0.178 20.053 1.00 60.81 109 GLU A CA 1
ATOM 870 C C . GLU A 1 109 ? -27.707 0.366 18.639 1.00 60.81 109 GLU A C 1
ATOM 872 O O . GLU A 1 109 ? -27.359 1.514 18.343 1.00 60.81 109 GLU A O 1
ATOM 877 N N . GLY A 1 110 ? -28.338 -0.431 17.774 1.00 66.06 110 GLY A N 1
ATOM 878 C CA . GLY A 1 110 ? -28.426 -0.160 16.344 1.00 66.06 110 GLY A CA 1
ATOM 879 C C . GLY A 1 110 ? -27.103 -0.426 15.612 1.00 66.06 110 GLY A C 1
ATOM 880 O O . GLY A 1 110 ? -26.000 -0.286 16.147 1.00 66.06 110 GLY A O 1
ATOM 881 N N . GLY A 1 111 ? -27.199 -0.827 14.349 1.00 72.94 111 GLY A N 1
ATOM 882 C CA . GLY A 1 111 ? -26.051 -1.126 13.497 1.00 72.94 111 GLY A CA 1
ATOM 883 C C . GLY A 1 111 ? -26.461 -1.983 12.310 1.00 72.94 111 GLY A C 1
ATOM 884 O O . GLY A 1 111 ? -27.650 -2.115 12.020 1.00 72.94 111 GLY A O 1
ATOM 885 N N . ILE A 1 112 ? -25.477 -2.584 11.645 1.00 78.31 112 ILE A N 1
ATOM 886 C CA . ILE A 1 112 ? -25.722 -3.463 10.504 1.00 78.31 112 ILE A CA 1
ATOM 887 C C . ILE A 1 112 ? -25.266 -4.893 10.785 1.00 78.31 112 ILE A C 1
ATOM 889 O O . ILE A 1 112 ? -24.171 -5.136 11.300 1.00 78.31 112 ILE A O 1
ATOM 893 N N . LEU A 1 113 ? -26.142 -5.828 10.426 1.00 83.94 113 LEU A N 1
ATOM 894 C CA . LEU A 1 113 ? -25.851 -7.242 10.267 1.00 83.94 113 LEU A CA 1
ATOM 895 C C . LEU A 1 113 ? -25.819 -7.523 8.768 1.00 83.94 113 LEU A C 1
ATOM 897 O O . LEU A 1 113 ? -26.819 -7.319 8.084 1.00 83.94 113 LEU A O 1
ATOM 901 N N . ALA A 1 114 ? -24.690 -8.009 8.274 1.00 85.94 114 ALA A N 1
ATOM 902 C CA . ALA A 1 114 ? -24.563 -8.503 6.915 1.00 85.94 114 ALA A CA 1
ATOM 903 C C . ALA A 1 114 ? -24.199 -9.985 6.936 1.00 85.94 114 ALA A C 1
ATOM 905 O O . ALA A 1 114 ? -23.471 -10.453 7.813 1.00 85.94 114 ALA A O 1
ATOM 906 N N . VAL A 1 115 ? -24.700 -10.721 5.952 1.00 87.38 115 VAL A N 1
ATOM 907 C CA . VAL A 1 115 ? -24.344 -12.119 5.720 1.00 87.38 115 VAL A CA 1
ATOM 908 C C . VAL A 1 115 ? -23.752 -12.193 4.323 1.00 87.38 115 VAL A C 1
ATOM 910 O O . VAL A 1 115 ? -24.431 -11.900 3.345 1.00 87.38 115 VAL A O 1
ATOM 913 N N . VAL A 1 116 ? -22.470 -12.537 4.243 1.00 86.44 116 VAL A N 1
ATOM 914 C CA . VAL A 1 116 ? -21.733 -12.631 2.982 1.00 86.44 116 VAL A CA 1
ATOM 915 C C . VAL A 1 116 ? -21.669 -14.095 2.562 1.00 86.44 116 VAL A C 1
ATOM 917 O O . VAL A 1 116 ? -21.138 -14.935 3.295 1.00 86.44 116 VAL A O 1
ATOM 920 N N . GLU A 1 117 ? -22.223 -14.393 1.389 1.00 86.94 117 GLU A N 1
ATOM 921 C CA . GLU A 1 117 ? -22.168 -15.711 0.755 1.00 86.94 117 GLU A CA 1
ATOM 922 C C . GLU A 1 117 ? -21.011 -15.755 -0.262 1.00 86.94 117 GLU A C 1
ATOM 924 O O . GLU A 1 117 ? -20.898 -14.851 -1.095 1.00 86.94 117 GLU A O 1
ATOM 929 N N . PRO A 1 118 ? -20.147 -16.784 -0.230 1.00 83.56 118 PRO A N 1
ATOM 930 C CA . PRO A 1 118 ? -19.163 -17.013 -1.283 1.00 83.56 118 PRO A CA 1
ATOM 931 C C . PRO A 1 118 ? -19.837 -17.269 -2.641 1.00 83.56 118 PRO A C 1
ATOM 933 O O . PRO A 1 118 ? -20.798 -18.028 -2.731 1.00 83.56 118 PRO A O 1
ATOM 936 N N . VAL A 1 119 ? -19.295 -16.698 -3.723 1.00 80.94 119 VAL A N 1
ATOM 937 C CA . VAL A 1 119 ? -19.850 -16.844 -5.090 1.00 80.94 119 VAL A CA 1
ATOM 938 C C . VAL A 1 119 ? -19.765 -18.289 -5.609 1.00 80.94 119 VAL A C 1
ATOM 940 O O . VAL A 1 119 ? -20.525 -18.693 -6.487 1.00 80.94 119 VAL A O 1
ATOM 943 N N . SER A 1 120 ? -18.836 -19.084 -5.076 1.00 80.88 120 SER A N 1
ATOM 944 C CA . SER A 1 120 ? -18.633 -20.486 -5.442 1.00 80.88 120 SER A CA 1
ATOM 945 C C . SER A 1 120 ? -18.443 -21.355 -4.199 1.00 80.88 120 SER A C 1
ATOM 947 O O . SER A 1 120 ? -18.301 -20.849 -3.087 1.00 80.88 120 SER A O 1
ATOM 949 N N . ASN A 1 121 ? -18.456 -22.678 -4.374 1.00 78.94 121 ASN A N 1
ATOM 950 C CA . ASN A 1 121 ? -18.201 -23.591 -3.267 1.00 78.94 121 ASN A CA 1
ATOM 951 C C . ASN A 1 121 ? -16.720 -23.506 -2.861 1.00 78.94 121 ASN A C 1
ATOM 953 O O . ASN A 1 121 ? -15.840 -23.862 -3.646 1.00 78.94 121 ASN A O 1
ATOM 957 N N . VAL A 1 122 ? -16.453 -23.021 -1.651 1.00 81.81 122 VAL A N 1
ATOM 958 C CA . VAL A 1 122 ? -15.104 -22.737 -1.146 1.00 81.81 122 VAL A CA 1
ATOM 959 C C . VAL A 1 122 ? -14.741 -23.656 0.016 1.00 81.81 122 VAL A C 1
ATOM 961 O O . VAL A 1 122 ? -15.604 -24.116 0.765 1.00 81.81 122 VAL A O 1
ATOM 964 N N . SER A 1 123 ? -13.443 -23.921 0.179 1.00 84.50 123 SER A N 1
ATOM 965 C CA . SER A 1 123 ? -12.941 -24.713 1.304 1.00 84.50 123 SER A CA 1
ATOM 966 C C . SER A 1 123 ? -13.074 -23.962 2.633 1.00 84.50 123 SER A C 1
ATOM 968 O O . SER A 1 123 ? -13.110 -22.730 2.668 1.00 84.50 123 SER A O 1
ATOM 970 N N . ASP A 1 124 ? -13.073 -24.699 3.743 1.00 83.19 124 ASP A N 1
ATOM 971 C CA . ASP A 1 124 ? -13.117 -24.117 5.091 1.00 83.19 124 ASP A CA 1
ATOM 972 C C . ASP A 1 124 ? -11.936 -23.181 5.328 1.00 83.19 124 ASP A C 1
ATOM 974 O O . ASP A 1 124 ? -12.111 -22.100 5.883 1.00 83.19 124 ASP A O 1
ATOM 978 N N . GLN A 1 125 ? -10.755 -23.564 4.840 1.00 78.50 125 GLN A N 1
ATOM 979 C CA . GLN A 1 125 ? -9.553 -22.744 4.931 1.00 78.50 125 GLN A CA 1
ATOM 980 C C . GLN A 1 125 ? -9.726 -21.419 4.184 1.00 78.50 125 GLN A C 1
ATOM 982 O O . GLN A 1 125 ? -9.472 -20.365 4.755 1.00 78.50 125 GLN A O 1
ATOM 987 N N . THR A 1 126 ? -10.250 -21.460 2.956 1.00 80.50 126 THR A N 1
ATOM 988 C CA . THR A 1 126 ? -10.541 -20.255 2.165 1.00 80.50 126 THR A CA 1
ATOM 989 C C . THR A 1 126 ? -11.523 -19.337 2.896 1.00 80.50 126 THR A C 1
ATOM 991 O O . THR A 1 126 ? -11.310 -18.132 2.959 1.00 80.50 126 THR A O 1
ATOM 994 N N . LEU A 1 127 ? -12.570 -19.892 3.516 1.00 85.00 127 LEU A N 1
ATOM 995 C CA . LEU A 1 127 ? -13.523 -19.132 4.335 1.00 85.00 127 LEU A CA 1
ATOM 996 C C . LEU A 1 127 ? -12.863 -18.464 5.551 1.00 85.00 127 LEU A C 1
ATOM 998 O O . LEU A 1 127 ? -13.181 -17.315 5.862 1.00 85.00 127 LEU A O 1
ATOM 1002 N N . TYR A 1 128 ? -11.941 -19.153 6.230 1.00 86.12 128 TYR A N 1
ATOM 1003 C CA . TYR A 1 128 ? -11.153 -18.566 7.318 1.00 86.12 128 TYR A CA 1
ATOM 1004 C C . TYR A 1 128 ? -10.220 -17.455 6.825 1.00 86.12 128 TYR A C 1
ATOM 1006 O O . TYR A 1 128 ? -10.114 -16.421 7.489 1.00 86.12 128 TYR A O 1
ATOM 1014 N N . ASP A 1 129 ? -9.593 -17.629 5.663 1.00 81.00 129 ASP A N 1
ATOM 1015 C CA . ASP A 1 129 ? -8.696 -16.634 5.072 1.00 81.00 129 ASP A CA 1
ATOM 1016 C C . ASP A 1 129 ? -9.471 -15.368 4.671 1.00 81.00 129 ASP A C 1
ATOM 1018 O O . ASP A 1 129 ? -9.097 -14.262 5.069 1.00 81.00 129 ASP A O 1
ATOM 1022 N N . VAL A 1 130 ? -10.613 -15.525 3.985 1.00 82.62 130 VAL A N 1
ATOM 1023 C CA . VAL A 1 130 ? -11.548 -14.431 3.658 1.00 82.62 130 VAL A CA 1
ATOM 1024 C C . VAL A 1 130 ? -11.981 -13.712 4.934 1.00 82.62 130 VAL A C 1
ATOM 1026 O O . VAL A 1 130 ? -11.877 -12.488 5.017 1.00 82.62 130 VAL A O 1
ATOM 1029 N N . LYS A 1 131 ? -12.416 -14.458 5.960 1.00 86.50 131 LYS A N 1
ATOM 1030 C CA . LYS A 1 131 ? -12.800 -13.884 7.254 1.00 86.50 131 LYS A CA 1
ATOM 1031 C C . LYS A 1 131 ? -11.662 -13.042 7.844 1.00 86.50 131 LYS A C 1
ATOM 1033 O O . LYS A 1 131 ? -11.904 -11.903 8.235 1.00 86.50 131 LYS A O 1
ATOM 1038 N N . SER A 1 132 ? -10.439 -13.573 7.886 1.00 81.62 132 SER A N 1
ATOM 1039 C CA . SER A 1 132 ? -9.285 -12.868 8.454 1.00 81.62 132 SER A CA 1
ATOM 1040 C C . SER A 1 132 ? -8.955 -11.585 7.686 1.00 81.62 132 SER A C 1
ATOM 1042 O O . SER A 1 132 ? -8.626 -10.567 8.296 1.00 81.62 132 SER A O 1
ATOM 1044 N N . ILE A 1 133 ? -9.089 -11.592 6.357 1.00 79.75 133 ILE A N 1
ATOM 1045 C CA . ILE A 1 133 ? -8.888 -10.398 5.526 1.00 79.75 133 ILE A CA 1
ATOM 1046 C C . ILE A 1 133 ? -9.945 -9.334 5.838 1.00 79.75 133 ILE A C 1
ATOM 1048 O O . ILE A 1 133 ? -9.596 -8.168 6.028 1.00 79.75 133 ILE A O 1
ATOM 1052 N N . LEU A 1 134 ? -11.222 -9.716 5.929 1.00 82.25 134 LEU A N 1
ATOM 1053 C CA . LEU A 1 134 ? -12.306 -8.784 6.255 1.00 82.25 134 LEU A CA 1
ATOM 1054 C C . LEU A 1 134 ? -12.147 -8.206 7.675 1.00 82.25 134 LEU A C 1
ATOM 1056 O O . LEU A 1 134 ? -12.288 -6.998 7.862 1.00 82.25 134 LEU A O 1
ATOM 1060 N N . GLU A 1 135 ? -11.756 -9.031 8.652 1.00 81.81 135 GLU A N 1
ATOM 1061 C CA . GLU A 1 135 ? -11.409 -8.584 10.010 1.00 81.81 135 GLU A CA 1
ATOM 1062 C C . GLU A 1 135 ? -10.268 -7.554 9.997 1.00 81.81 135 GLU A C 1
ATOM 1064 O O . GLU A 1 135 ? -10.355 -6.507 10.641 1.00 81.81 135 GLU A O 1
ATOM 1069 N N . GLN A 1 136 ? -9.202 -7.817 9.232 1.00 77.00 136 GLN A N 1
ATOM 1070 C CA . GLN A 1 136 ? -8.062 -6.905 9.110 1.00 77.00 136 GLN A CA 1
ATOM 1071 C C . GLN A 1 136 ? -8.438 -5.581 8.435 1.00 77.00 136 GLN A C 1
ATOM 1073 O O . GLN A 1 136 ? -7.946 -4.533 8.853 1.00 77.00 136 GLN A O 1
ATOM 1078 N N . ARG A 1 137 ? -9.320 -5.601 7.427 1.00 76.44 137 ARG A N 1
ATOM 1079 C CA . ARG A 1 137 ? -9.825 -4.386 6.762 1.00 76.44 137 ARG A CA 1
ATOM 1080 C C . ARG A 1 137 ? -10.655 -3.516 7.702 1.00 76.44 137 ARG A C 1
ATOM 1082 O O . ARG A 1 137 ? -10.558 -2.293 7.653 1.00 76.44 137 ARG A O 1
ATOM 1089 N N . MET A 1 138 ? -11.435 -4.145 8.578 1.00 76.56 138 MET A N 1
ATOM 1090 C CA . MET A 1 138 ? -12.325 -3.454 9.510 1.00 76.56 138 MET A CA 1
ATOM 1091 C C . MET A 1 138 ? -11.608 -2.914 10.762 1.00 76.56 138 MET A C 1
ATOM 1093 O O . MET A 1 138 ? -12.173 -2.104 11.497 1.00 76.56 138 MET A O 1
ATOM 1097 N N . SER A 1 139 ? -10.352 -3.316 11.000 1.00 60.84 139 SER A N 1
ATOM 1098 C CA . SER A 1 139 ? -9.673 -3.236 12.305 1.00 60.84 139 SER A CA 1
ATOM 1099 C C . SER A 1 139 ? -9.400 -1.831 12.882 1.00 60.84 139 SER A C 1
ATOM 1101 O O . SER A 1 139 ? -8.675 -1.735 13.875 1.00 60.84 139 SER A O 1
ATOM 1103 N N . SER A 1 140 ? -9.925 -0.733 12.327 1.00 58.59 140 SER A N 1
ATOM 1104 C CA . SER A 1 140 ? -9.496 0.607 12.746 1.00 58.59 140 SER A CA 1
ATOM 1105 C C . SER A 1 140 ? -10.499 1.486 13.494 1.00 58.59 140 SER A C 1
ATOM 1107 O O . SER A 1 140 ? -10.011 2.388 14.167 1.00 58.59 140 SER A O 1
ATOM 1109 N N . LEU A 1 141 ? -11.830 1.301 13.458 1.00 55.25 141 LEU A N 1
ATOM 1110 C CA . LEU A 1 141 ? -12.711 2.372 13.987 1.00 55.25 141 LEU A CA 1
ATOM 1111 C C . LEU A 1 141 ? -14.027 1.978 14.688 1.00 55.25 141 LEU A C 1
ATOM 1113 O O . LEU A 1 141 ? -14.620 2.850 15.323 1.00 55.25 141 LEU A O 1
ATOM 1117 N N . ARG A 1 142 ? -14.515 0.730 14.621 1.00 63.62 142 ARG A N 1
ATOM 1118 C CA . ARG A 1 142 ? -15.803 0.336 15.243 1.00 63.62 142 ARG A CA 1
ATOM 1119 C C . ARG A 1 142 ? -15.744 -1.067 15.835 1.00 63.62 142 ARG A C 1
ATOM 1121 O O . ARG A 1 142 ? -14.984 -1.901 15.351 1.00 63.62 142 ARG A O 1
ATOM 1128 N N . GLU A 1 143 ? -16.547 -1.328 16.869 1.00 73.06 143 GLU A N 1
ATOM 1129 C CA . GLU A 1 143 ? -16.722 -2.693 17.372 1.00 73.06 143 GLU A CA 1
ATOM 1130 C C . GLU A 1 143 ? -17.397 -3.532 16.280 1.00 73.06 143 GLU A C 1
ATOM 1132 O O . GLU A 1 143 ? -18.531 -3.264 15.873 1.00 73.06 143 GLU A O 1
ATOM 1137 N N . SER A 1 144 ? -16.660 -4.517 15.767 1.00 79.88 144 SER A N 1
ATOM 1138 C CA . SER A 1 144 ? -17.117 -5.406 14.704 1.00 79.88 144 SER A CA 1
ATOM 1139 C C . SER A 1 144 ? -16.847 -6.862 15.053 1.00 79.88 144 SER A C 1
ATOM 1141 O O . SER A 1 144 ? -15.783 -7.184 15.582 1.00 79.88 144 SER A O 1
ATOM 1143 N N . SER A 1 145 ? -17.789 -7.740 14.718 1.00 83.06 145 SER A N 1
ATOM 1144 C CA . SER A 1 145 ? -17.695 -9.184 14.938 1.00 83.06 145 SER A CA 1
ATOM 1145 C C . SER A 1 145 ? -17.846 -9.927 13.617 1.00 83.06 145 SER A C 1
ATOM 1147 O O . SER A 1 145 ? -18.733 -9.612 12.823 1.00 83.06 145 SER A O 1
ATOM 1149 N N . PHE A 1 146 ? -16.986 -10.923 13.402 1.00 88.56 146 PHE A N 1
ATOM 1150 C CA . PHE A 1 146 ? -16.964 -11.754 12.204 1.00 88.56 146 PHE A CA 1
ATOM 1151 C C . PHE A 1 146 ? -17.072 -13.227 12.593 1.00 88.56 146 PHE A C 1
ATOM 1153 O O . PHE A 1 146 ? -16.238 -13.769 13.330 1.00 88.56 146 PHE A O 1
ATOM 1160 N N . GLN A 1 147 ? -18.095 -13.907 12.090 1.00 88.06 147 GLN A N 1
ATOM 1161 C CA . GLN A 1 147 ? -18.372 -15.302 12.425 1.00 88.06 147 GLN A CA 1
ATOM 1162 C C . GLN A 1 147 ? -18.665 -16.102 11.164 1.00 88.06 147 GLN A C 1
ATOM 1164 O O . GLN A 1 147 ? -19.425 -15.661 10.311 1.00 88.06 147 GLN A O 1
ATOM 1169 N N . ILE A 1 148 ? -18.073 -17.291 11.050 1.00 89.12 148 ILE A N 1
ATOM 1170 C CA . ILE A 1 148 ? -18.483 -18.244 10.019 1.00 89.12 148 ILE A CA 1
ATOM 1171 C C . ILE A 1 148 ? -19.724 -18.950 10.552 1.00 89.12 148 ILE A C 1
ATOM 1173 O O . ILE A 1 148 ? -19.665 -19.597 11.598 1.00 89.12 148 ILE A O 1
ATOM 1177 N N . VAL A 1 149 ? -20.835 -18.812 9.839 1.00 88.56 149 VAL A N 1
ATOM 1178 C CA . VAL A 1 149 ? -22.100 -19.469 10.167 1.00 88.56 149 VAL A CA 1
ATOM 1179 C C . VAL A 1 149 ? -22.438 -20.477 9.080 1.00 88.56 149 VAL A C 1
ATOM 1181 O O . VAL A 1 149 ? -22.173 -20.259 7.898 1.00 88.56 149 VAL A O 1
ATOM 1184 N N . LYS A 1 150 ? -22.997 -21.615 9.485 1.00 85.56 150 LYS A N 1
ATOM 1185 C CA . LYS A 1 150 ? -23.460 -22.659 8.573 1.00 85.56 150 LYS A CA 1
ATOM 1186 C C . LYS A 1 150 ? -24.982 -22.685 8.612 1.00 85.56 150 LYS A C 1
ATOM 1188 O O . LYS A 1 150 ? -25.556 -22.766 9.696 1.00 85.56 150 LYS A O 1
ATOM 1193 N N . TYR A 1 151 ? -25.609 -22.637 7.445 1.00 82.50 151 TYR A N 1
ATOM 1194 C CA . TYR A 1 151 ? -27.048 -22.816 7.296 1.00 82.50 151 TYR A CA 1
ATOM 1195 C C . TYR A 1 151 ? -27.290 -23.831 6.180 1.00 82.50 151 TYR A C 1
ATOM 1197 O O . TYR A 1 151 ? -26.824 -23.641 5.057 1.00 82.50 151 TYR A O 1
ATOM 1205 N N . GLU A 1 152 ? -27.956 -24.935 6.524 1.00 83.06 152 GLU A N 1
ATOM 1206 C CA . GLU A 1 152 ? -28.068 -26.126 5.671 1.00 83.06 152 GLU A CA 1
ATOM 1207 C C . GLU A 1 152 ? -26.684 -26.608 5.194 1.00 83.06 152 GLU A C 1
ATOM 1209 O O . GLU A 1 152 ? -25.803 -26.852 6.022 1.00 83.06 152 GLU A O 1
ATOM 1214 N N . ASP A 1 153 ? -26.465 -26.714 3.882 1.00 81.12 153 ASP A N 1
ATOM 1215 C CA . ASP A 1 153 ? -25.186 -27.101 3.276 1.00 81.12 153 ASP A CA 1
ATOM 1216 C C . ASP A 1 153 ? -24.324 -25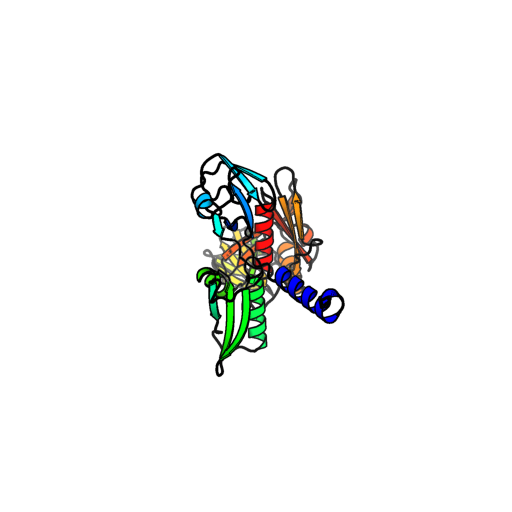.905 2.846 1.00 81.12 153 ASP A C 1
ATOM 1218 O O . ASP A 1 153 ? -23.244 -26.083 2.281 1.00 81.12 153 ASP A O 1
ATOM 1222 N N . LYS A 1 154 ? -24.758 -24.678 3.153 1.00 82.00 154 LYS A N 1
ATOM 1223 C CA . LYS A 1 154 ? -24.046 -23.448 2.803 1.00 82.00 154 LYS A CA 1
ATOM 1224 C C . LYS A 1 154 ? -23.336 -22.841 4.008 1.00 82.00 154 LYS A C 1
ATOM 1226 O O . LYS A 1 154 ? -23.783 -22.936 5.155 1.00 82.00 154 LYS A O 1
ATOM 1231 N N . LYS A 1 155 ? -22.200 -22.200 3.740 1.00 85.50 155 LYS A N 1
ATOM 1232 C CA . LYS A 1 155 ? -21.396 -21.478 4.730 1.00 85.50 155 LYS A CA 1
ATOM 1233 C C . LYS A 1 155 ? -21.353 -20.006 4.360 1.00 85.50 155 LYS A C 1
ATOM 1235 O O . LYS A 1 155 ? -21.201 -19.664 3.192 1.00 85.50 155 LYS A O 1
ATOM 1240 N N . PHE A 1 156 ? -21.453 -19.160 5.372 1.00 88.75 156 PHE A N 1
ATOM 1241 C CA . PHE A 1 156 ? -21.518 -17.715 5.229 1.00 88.75 156 PHE A CA 1
ATOM 1242 C C . PHE A 1 156 ? -20.570 -17.052 6.216 1.00 88.75 156 PHE A C 1
ATOM 1244 O O . PHE A 1 156 ? -20.248 -17.621 7.264 1.00 88.75 156 PHE A O 1
ATOM 1251 N N . ILE A 1 157 ? -20.176 -15.820 5.914 1.00 89.50 157 ILE A N 1
ATOM 1252 C CA . ILE A 1 157 ? -19.503 -14.944 6.869 1.00 89.50 157 ILE A CA 1
ATOM 1253 C C . ILE A 1 157 ? -20.528 -13.928 7.357 1.00 89.50 157 ILE A C 1
ATOM 1255 O O . ILE A 1 157 ? -20.961 -13.047 6.619 1.00 89.50 157 ILE A O 1
ATOM 1259 N N . GLN A 1 158 ? -20.921 -14.068 8.614 1.00 89.56 158 GLN A N 1
ATOM 1260 C CA . GLN A 1 158 ? -21.746 -13.103 9.314 1.00 89.56 158 GLN A CA 1
ATOM 1261 C C . GLN A 1 158 ? -20.864 -11.968 9.835 1.00 89.56 158 GLN A C 1
ATOM 1263 O O . GLN A 1 158 ? -19.904 -12.206 10.571 1.00 89.56 158 GLN A O 1
ATOM 1268 N N . ILE A 1 159 ? -21.219 -10.741 9.470 1.00 88.25 159 ILE A N 1
ATOM 1269 C CA . ILE A 1 159 ? -20.521 -9.512 9.834 1.00 88.25 159 ILE A CA 1
ATOM 1270 C C . ILE A 1 159 ? -21.484 -8.646 10.637 1.00 88.25 159 ILE A C 1
ATOM 1272 O O . ILE A 1 159 ? -22.576 -8.323 10.175 1.00 88.25 159 ILE A O 1
ATOM 1276 N N . GLN A 1 160 ? -21.078 -8.262 11.840 1.00 84.81 160 GLN A N 1
ATOM 1277 C CA . GLN A 1 160 ? -21.805 -7.307 12.672 1.00 84.81 160 GLN A CA 1
ATOM 1278 C C . GLN A 1 160 ? -20.942 -6.076 12.884 1.00 84.81 160 GLN A C 1
ATOM 1280 O O . GLN A 1 160 ? -19.784 -6.212 13.277 1.00 84.81 160 GLN A O 1
ATOM 1285 N N . ILE A 1 161 ? -21.503 -4.890 12.652 1.00 81.50 161 ILE A N 1
ATOM 1286 C CA . ILE A 1 161 ? -20.826 -3.612 12.894 1.00 81.50 161 ILE A CA 1
ATOM 1287 C C . ILE A 1 161 ? -21.732 -2.736 13.758 1.00 81.50 161 ILE A C 1
ATOM 1289 O O . ILE A 1 161 ? -22.778 -2.263 13.298 1.00 81.50 161 ILE A O 1
ATOM 1293 N N . ALA A 1 162 ? -21.313 -2.497 15.002 1.00 76.38 162 ALA A N 1
ATOM 1294 C CA . ALA A 1 162 ? -22.026 -1.621 15.925 1.00 76.38 162 ALA A CA 1
ATOM 1295 C C . ALA A 1 162 ? -22.027 -0.177 15.394 1.00 76.38 162 ALA A C 1
ATOM 1297 O O . ALA A 1 162 ? -20.979 0.363 15.023 1.00 76.38 162 ALA A O 1
ATOM 1298 N N . GLY A 1 163 ? -23.212 0.438 15.296 1.00 72.19 163 GLY A N 1
ATOM 1299 C CA . GLY A 1 163 ? -23.379 1.766 14.695 1.00 72.19 163 GLY A CA 1
ATOM 1300 C C . GLY A 1 163 ? -22.947 1.866 13.222 1.00 72.19 163 GLY A C 1
ATOM 1301 O O . GLY A 1 163 ? -22.670 2.969 12.748 1.00 72.19 163 GLY A O 1
ATOM 1302 N N . GLY A 1 164 ? -22.831 0.730 12.524 1.00 72.62 164 GLY A N 1
ATOM 1303 C CA . GLY A 1 164 ? -22.486 0.640 11.106 1.00 72.62 164 GLY A CA 1
ATOM 1304 C C . GLY A 1 164 ? -23.628 1.011 10.161 1.00 72.62 164 GLY A C 1
ATOM 1305 O O . GLY A 1 164 ? -24.796 1.014 10.542 1.00 72.62 164 GLY A O 1
ATOM 1306 N N . THR A 1 165 ? -23.270 1.301 8.914 1.00 75.19 165 THR A N 1
ATOM 1307 C CA . THR A 1 165 ? -24.183 1.588 7.800 1.00 75.19 165 THR A CA 1
ATOM 1308 C C . THR A 1 165 ? -23.987 0.581 6.665 1.00 75.19 165 THR A C 1
ATOM 1310 O O . THR A 1 165 ? -22.946 -0.068 6.582 1.00 75.19 165 THR A O 1
ATOM 1313 N N . GLU A 1 166 ? -24.956 0.476 5.753 1.00 76.88 166 GLU A N 1
ATOM 1314 C CA . GLU A 1 166 ? -24.850 -0.348 4.532 1.00 76.88 166 GLU A CA 1
ATOM 1315 C C . GLU A 1 166 ? -23.609 -0.007 3.704 1.00 76.88 166 GLU A C 1
ATOM 1317 O O . GLU A 1 166 ? -22.855 -0.890 3.308 1.00 76.88 166 GLU A O 1
ATOM 1322 N N . LYS A 1 167 ? -23.294 1.285 3.594 1.00 70.06 167 LYS A N 1
ATOM 1323 C CA . LYS A 1 167 ? -22.089 1.767 2.916 1.00 70.06 167 LYS A CA 1
ATOM 1324 C C . LYS A 1 167 ? -20.790 1.234 3.535 1.00 70.06 167 LYS A C 1
ATOM 1326 O O . LYS A 1 167 ? -19.802 1.056 2.824 1.00 70.06 167 LYS A O 1
ATOM 1331 N N . ASP A 1 168 ? -20.762 1.002 4.848 1.00 70.62 168 ASP A N 1
ATOM 1332 C CA . ASP A 1 168 ? -19.585 0.432 5.516 1.00 70.62 168 ASP A CA 1
ATOM 1333 C C . ASP A 1 168 ? -19.373 -1.031 5.097 1.00 70.62 168 ASP A C 1
ATOM 1335 O O . ASP A 1 168 ? -18.234 -1.447 4.884 1.00 70.62 168 ASP A O 1
ATOM 1339 N N . ILE A 1 169 ? -20.464 -1.783 4.915 1.00 78.44 169 ILE A N 1
ATOM 1340 C CA . ILE A 1 169 ? -20.434 -3.150 4.384 1.00 78.44 169 ILE A CA 1
ATOM 1341 C C . ILE A 1 169 ? -20.025 -3.144 2.915 1.00 78.44 169 ILE A C 1
ATOM 1343 O O . ILE A 1 169 ? -19.113 -3.885 2.555 1.00 78.44 169 ILE A O 1
ATOM 1347 N N . ASP A 1 170 ? -20.608 -2.269 2.094 1.00 75.38 170 ASP A N 1
ATOM 1348 C CA . ASP A 1 170 ? -20.263 -2.152 0.674 1.00 75.38 170 ASP A CA 1
ATOM 1349 C C . ASP A 1 170 ? -18.772 -1.898 0.466 1.00 75.38 170 ASP A C 1
ATOM 1351 O O . ASP A 1 170 ? -18.137 -2.562 -0.347 1.00 75.38 170 ASP A O 1
ATOM 1355 N N . ASN A 1 171 ? -18.177 -0.976 1.225 1.00 71.56 171 ASN A N 1
ATOM 1356 C CA . ASN A 1 171 ? -16.743 -0.699 1.127 1.00 71.56 171 ASN A CA 1
ATOM 1357 C C . ASN A 1 171 ? -15.888 -1.915 1.522 1.00 71.56 171 ASN A C 1
ATOM 1359 O O . ASN A 1 171 ? -14.801 -2.120 0.978 1.00 71.56 171 ASN A O 1
ATOM 1363 N N . LEU A 1 172 ? -16.371 -2.724 2.466 1.00 75.19 172 LEU A N 1
ATOM 1364 C CA . LEU A 1 172 ? -15.665 -3.897 2.967 1.00 75.19 172 LEU A CA 1
ATOM 1365 C C . LEU A 1 172 ? -15.675 -5.056 1.955 1.00 75.19 172 LEU A C 1
ATOM 1367 O O . LEU A 1 172 ? -14.640 -5.708 1.775 1.00 75.19 172 LEU A O 1
ATOM 1371 N N . ILE A 1 173 ? -16.818 -5.286 1.296 1.00 75.31 173 ILE A N 1
ATOM 1372 C CA . ILE A 1 173 ? -17.049 -6.438 0.407 1.00 75.31 173 ILE A CA 1
ATOM 1373 C C . ILE A 1 173 ? -16.809 -6.139 -1.079 1.00 75.31 173 ILE A C 1
ATOM 1375 O O . ILE A 1 173 ? -16.378 -7.032 -1.799 1.00 75.31 173 ILE A O 1
ATOM 1379 N N . ASN A 1 174 ? -17.028 -4.903 -1.547 1.00 71.75 174 ASN A N 1
ATOM 1380 C CA . ASN A 1 174 ? -16.888 -4.550 -2.971 1.00 71.75 174 ASN A CA 1
ATOM 1381 C C . ASN A 1 174 ? -15.444 -4.247 -3.392 1.00 71.75 174 ASN A C 1
ATOM 1383 O O . ASN A 1 174 ? -15.193 -3.904 -4.547 1.00 71.75 174 ASN A O 1
ATOM 1387 N N . THR A 1 175 ? -14.491 -4.370 -2.471 1.00 70.44 175 THR A N 1
ATOM 1388 C CA . THR A 1 175 ? -13.065 -4.238 -2.768 1.00 70.44 175 THR A CA 1
ATOM 1389 C C . THR A 1 175 ? -12.486 -5.646 -2.873 1.00 70.44 175 THR A C 1
ATOM 1391 O O . THR A 1 175 ? -12.483 -6.383 -1.884 1.00 70.44 175 THR A O 1
ATOM 1394 N N . THR A 1 176 ? -11.993 -6.050 -4.047 1.00 75.06 176 THR A N 1
ATOM 1395 C CA . THR A 1 176 ? -11.338 -7.368 -4.172 1.00 75.06 176 THR A CA 1
ATOM 1396 C C . THR A 1 176 ? -10.045 -7.335 -3.366 1.00 75.06 176 THR A C 1
ATOM 1398 O O . THR A 1 176 ? -9.764 -8.258 -2.610 1.00 75.06 176 THR A O 1
ATOM 1401 N N . GLY A 1 177 ? -9.344 -6.199 -3.382 1.00 79.94 177 GLY A N 1
ATOM 1402 C CA . GLY A 1 177 ? -8.105 -5.967 -2.647 1.00 79.94 177 GLY A CA 1
ATOM 1403 C C . GLY A 1 177 ? -6.871 -6.436 -3.407 1.00 79.94 177 GLY A C 1
ATOM 1404 O O . GLY A 1 177 ? -5.849 -6.710 -2.782 1.00 79.94 177 GLY A O 1
ATOM 1405 N N . VAL A 1 178 ? -6.968 -6.558 -4.734 1.00 88.00 178 VAL A N 1
ATOM 1406 C CA . VAL A 1 178 ? -5.829 -6.897 -5.585 1.00 88.00 178 VAL A CA 1
ATOM 1407 C C . VAL A 1 178 ? -4.871 -5.722 -5.571 1.00 88.00 178 VAL A C 1
ATOM 1409 O O . VAL A 1 178 ? -5.174 -4.649 -6.094 1.00 88.00 178 VAL A O 1
ATOM 1412 N N . PHE A 1 179 ? -3.717 -5.927 -4.952 1.00 90.69 179 PHE A N 1
ATOM 1413 C CA . PHE A 1 179 ? -2.675 -4.920 -4.864 1.00 90.69 179 PHE A CA 1
ATOM 1414 C C . PHE A 1 179 ? -1.598 -5.182 -5.913 1.00 90.69 179 PHE A C 1
ATOM 1416 O O . PHE A 1 179 ? -1.083 -6.297 -6.020 1.00 90.69 179 PHE A O 1
ATOM 1423 N N . GLU A 1 180 ? -1.206 -4.134 -6.636 1.00 93.56 180 GLU A N 1
ATOM 1424 C CA . GLU A 1 180 ? -0.089 -4.179 -7.577 1.00 93.56 180 GLU A CA 1
ATOM 1425 C C . GLU A 1 180 ? 0.865 -2.998 -7.361 1.00 93.56 180 GLU A C 1
ATOM 1427 O O . GLU A 1 180 ? 0.452 -1.843 -7.273 1.00 93.56 180 GLU A O 1
ATOM 1432 N N . GLY A 1 181 ? 2.168 -3.271 -7.347 1.00 95.38 181 GLY A N 1
ATOM 1433 C CA . GLY A 1 181 ? 3.216 -2.255 -7.421 1.00 95.38 181 GLY A CA 1
ATOM 1434 C C . GLY A 1 181 ? 3.838 -2.247 -8.812 1.00 95.38 181 GLY A C 1
ATOM 1435 O O . GLY A 1 181 ? 4.405 -3.259 -9.225 1.00 95.38 181 GLY A O 1
ATOM 1436 N N . LYS A 1 182 ? 3.762 -1.124 -9.534 1.00 98.06 182 LYS A N 1
ATOM 1437 C CA . LYS A 1 182 ? 4.264 -0.989 -10.912 1.00 98.06 182 LYS A CA 1
ATOM 1438 C C . LYS A 1 182 ? 5.334 0.092 -11.017 1.00 98.06 182 LYS A C 1
ATOM 1440 O O . LYS A 1 182 ? 5.187 1.174 -10.458 1.00 98.06 182 LYS A O 1
ATOM 1445 N N . ILE A 1 183 ? 6.410 -0.185 -11.748 1.00 98.25 183 ILE A N 1
ATOM 1446 C CA . ILE A 1 183 ? 7.500 0.771 -11.986 1.00 98.25 183 ILE A CA 1
ATOM 1447 C C . ILE A 1 183 ? 7.599 1.046 -13.490 1.00 98.25 183 ILE A C 1
ATOM 1449 O O . ILE A 1 183 ? 7.894 0.119 -14.249 1.00 98.25 183 ILE A O 1
ATOM 1453 N N . PRO A 1 184 ? 7.389 2.294 -13.947 1.00 98.06 184 PRO A N 1
ATOM 1454 C CA . PRO A 1 184 ? 7.581 2.665 -15.338 1.00 98.06 184 PRO A CA 1
ATOM 1455 C C . PRO A 1 184 ? 9.064 2.626 -15.716 1.00 98.06 184 PRO A C 1
ATOM 1457 O O . PRO A 1 184 ? 9.913 3.244 -15.069 1.00 98.06 184 PRO A O 1
ATOM 1460 N N . MET A 1 185 ? 9.359 1.930 -16.809 1.00 97.75 185 MET A N 1
ATOM 1461 C CA . MET A 1 185 ? 10.677 1.849 -17.427 1.00 97.75 185 MET A CA 1
ATOM 1462 C C . MET A 1 185 ? 10.650 2.621 -18.753 1.00 97.75 185 MET A C 1
ATOM 1464 O O . MET A 1 185 ? 10.003 2.177 -19.710 1.00 97.75 185 MET A O 1
ATOM 1468 N N . PRO A 1 186 ? 11.317 3.785 -18.838 1.00 96.12 186 PRO A N 1
ATOM 1469 C CA . PRO A 1 186 ? 11.384 4.543 -20.078 1.00 96.12 186 PRO A CA 1
ATOM 1470 C C . PRO A 1 186 ? 12.330 3.866 -21.078 1.00 96.12 186 PRO A C 1
ATOM 1472 O O . PRO A 1 186 ? 13.476 3.545 -20.764 1.00 96.12 186 PRO A O 1
ATOM 1475 N N . VAL A 1 187 ? 11.872 3.713 -22.317 1.00 97.25 187 VAL A N 1
ATOM 1476 C CA . VAL A 1 187 ? 12.665 3.236 -23.454 1.00 97.25 187 VAL A CA 1
ATOM 1477 C C . VAL A 1 187 ? 12.791 4.380 -24.447 1.00 97.25 187 VAL A C 1
ATOM 1479 O O . VAL A 1 187 ? 11.787 4.867 -24.953 1.00 97.25 187 VAL A O 1
ATOM 1482 N N . LYS A 1 188 ? 14.017 4.826 -24.730 1.00 96.94 188 LYS A N 1
ATOM 1483 C CA . LYS A 1 188 ? 14.283 5.835 -25.765 1.00 96.94 188 LYS A CA 1
ATOM 1484 C C . LYS A 1 188 ? 14.581 5.148 -27.095 1.00 96.94 188 LYS A C 1
ATOM 1486 O O . LYS A 1 188 ? 15.366 4.200 -27.128 1.00 96.94 188 LYS A O 1
ATOM 1491 N N . PHE A 1 189 ? 13.972 5.638 -28.170 1.00 97.44 189 PHE A N 1
ATOM 1492 C CA . PHE A 1 189 ? 14.170 5.132 -29.522 1.00 97.44 189 PHE A CA 1
ATOM 1493 C C . PHE A 1 189 ? 15.183 5.981 -30.292 1.00 97.44 189 PHE A C 1
ATOM 1495 O O . PHE A 1 189 ? 15.105 7.207 -30.317 1.00 97.44 189 PHE A O 1
ATOM 1502 N N . VAL A 1 190 ? 16.102 5.304 -30.974 1.00 95.81 190 VAL A N 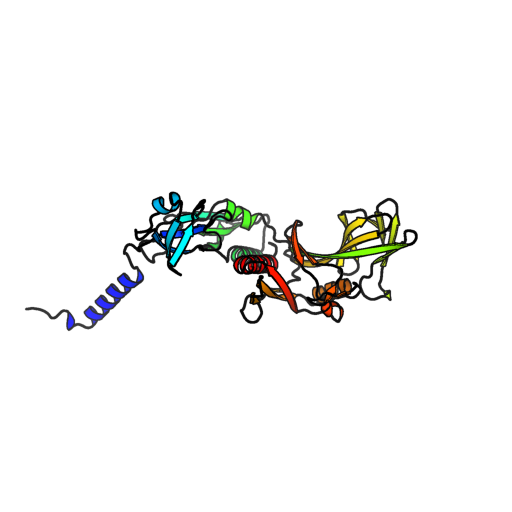1
ATOM 1503 C CA . VAL A 1 190 ? 17.005 5.861 -31.982 1.00 95.81 190 VAL A CA 1
ATOM 1504 C C . VAL A 1 190 ? 16.725 5.105 -33.276 1.00 95.81 190 VAL A C 1
ATOM 1506 O O . VAL A 1 190 ? 16.811 3.880 -33.311 1.00 95.81 190 VAL A O 1
ATOM 1509 N N . ASN A 1 191 ? 16.317 5.818 -34.330 1.00 93.12 191 ASN A N 1
ATOM 1510 C CA . ASN A 1 191 ? 15.888 5.220 -35.604 1.00 93.12 191 ASN A CA 1
ATOM 1511 C C . ASN A 1 191 ? 14.814 4.124 -35.432 1.00 93.12 191 ASN A C 1
ATOM 1513 O O . ASN A 1 191 ? 14.865 3.070 -36.062 1.00 93.12 191 ASN A O 1
ATOM 1517 N N . GLY A 1 192 ? 13.854 4.355 -34.528 1.00 93.62 192 GLY A N 1
ATOM 1518 C CA . GLY A 1 192 ? 12.754 3.426 -34.254 1.00 93.62 192 GLY A CA 1
ATOM 1519 C C . GLY A 1 192 ? 13.140 2.177 -33.455 1.00 93.62 192 GLY A C 1
ATOM 1520 O O . GLY A 1 192 ? 12.309 1.288 -33.315 1.00 93.62 192 GLY A O 1
ATOM 1521 N N . SER A 1 193 ? 14.362 2.089 -32.923 1.00 96.31 193 SER A N 1
ATOM 1522 C CA . SER A 1 193 ? 14.809 0.971 -32.079 1.00 96.31 193 SER A CA 1
ATOM 1523 C C . SER A 1 193 ? 15.333 1.470 -30.735 1.00 96.31 193 SER A C 1
ATOM 1525 O O . SER A 1 193 ? 15.962 2.521 -30.655 1.00 96.31 193 SER A O 1
ATOM 1527 N N . GLY A 1 194 ? 15.072 0.730 -29.664 1.00 97.06 194 GLY A N 1
ATOM 1528 C CA . GLY A 1 194 ? 15.507 1.043 -28.304 1.00 97.06 194 GLY A CA 1
ATOM 1529 C C . GLY A 1 194 ? 15.690 -0.229 -27.485 1.00 97.06 194 GLY A C 1
ATOM 1530 O O . GLY A 1 194 ? 15.408 -1.325 -27.964 1.00 97.06 194 GLY A O 1
ATOM 1531 N N . LYS A 1 195 ? 16.163 -0.088 -26.245 1.00 97.31 195 LYS A N 1
ATOM 1532 C CA . LYS A 1 195 ? 16.371 -1.222 -25.334 1.00 97.31 195 LYS A CA 1
ATOM 1533 C C . LYS A 1 195 ? 15.588 -1.051 -24.042 1.00 97.31 195 LYS A C 1
ATOM 1535 O O . LYS A 1 195 ? 15.715 -0.026 -23.372 1.00 97.31 195 LYS A O 1
ATOM 1540 N N . LEU A 1 196 ? 14.833 -2.081 -23.673 1.00 97.31 196 LEU A N 1
ATOM 1541 C CA . LEU A 1 196 ? 14.254 -2.228 -22.345 1.00 97.31 196 LEU A CA 1
ATOM 1542 C C . LEU A 1 196 ? 15.312 -2.829 -21.414 1.00 97.31 196 LEU A C 1
ATOM 1544 O O . LEU A 1 196 ? 15.677 -4.000 -21.534 1.00 97.31 196 LEU A O 1
ATOM 1548 N N . LYS A 1 197 ? 15.812 -2.011 -20.484 1.00 96.50 197 LYS A N 1
ATOM 1549 C CA . LYS A 1 197 ? 16.914 -2.361 -19.576 1.00 96.50 197 LYS A CA 1
ATOM 1550 C C . LYS A 1 197 ? 16.456 -3.193 -18.373 1.00 96.50 197 LYS A C 1
ATOM 1552 O O . LYS A 1 197 ? 16.531 -2.735 -17.233 1.00 96.50 197 LYS A O 1
ATOM 1557 N N . PHE A 1 198 ? 15.950 -4.395 -18.624 1.00 96.06 198 PHE A N 1
ATOM 1558 C CA . PHE A 1 198 ? 15.429 -5.304 -17.601 1.00 96.06 198 PHE A CA 1
ATOM 1559 C C . PHE A 1 198 ? 16.417 -6.445 -17.311 1.00 96.06 198 PHE A C 1
ATOM 1561 O O . PHE A 1 198 ? 16.698 -7.251 -18.191 1.00 96.06 198 PHE A O 1
ATOM 1568 N N . GLY A 1 199 ? 16.897 -6.557 -16.069 1.00 94.81 199 GLY A N 1
ATOM 1569 C CA . GLY A 1 199 ? 17.902 -7.550 -15.660 1.00 94.81 199 GLY A CA 1
ATOM 1570 C C . GLY A 1 199 ? 19.341 -7.125 -15.956 1.00 94.81 199 GLY A C 1
ATOM 1571 O O . GLY A 1 199 ? 19.673 -5.937 -15.884 1.00 94.81 199 GLY A O 1
ATOM 1572 N N . ASP A 1 200 ? 20.201 -8.097 -16.241 1.00 94.38 200 ASP A N 1
ATOM 1573 C CA . ASP A 1 200 ? 21.601 -7.862 -16.600 1.00 94.38 200 ASP A CA 1
ATOM 1574 C C . ASP A 1 200 ? 21.737 -7.312 -18.027 1.00 94.38 200 ASP A C 1
ATOM 1576 O O . ASP A 1 200 ? 20.829 -7.420 -18.849 1.00 94.38 200 ASP A O 1
ATOM 1580 N N . GLU A 1 201 ? 22.865 -6.666 -18.334 1.00 93.81 201 GLU A N 1
ATOM 1581 C CA . GLU A 1 201 ? 23.058 -5.956 -19.610 1.00 93.81 201 GLU A CA 1
ATOM 1582 C C . GLU A 1 201 ? 22.942 -6.871 -20.841 1.00 93.81 201 GLU A C 1
ATOM 1584 O O . GLU A 1 201 ? 22.402 -6.472 -21.874 1.00 93.81 201 GLU A O 1
ATOM 1589 N N . ASN A 1 202 ? 23.379 -8.124 -20.713 1.00 94.50 202 ASN A N 1
ATOM 1590 C CA . ASN A 1 202 ? 23.241 -9.164 -21.732 1.00 94.50 202 ASN A CA 1
ATOM 1591 C C . ASN A 1 202 ? 21.804 -9.698 -21.884 1.00 94.50 202 ASN A C 1
ATOM 1593 O O . ASN A 1 202 ? 21.529 -10.419 -22.840 1.00 94.50 202 ASN A O 1
ATOM 1597 N N . GLU A 1 203 ? 20.901 -9.359 -20.966 1.00 94.25 203 GLU A N 1
ATOM 1598 C CA . GLU A 1 203 ? 19.491 -9.762 -20.978 1.00 94.25 203 GLU A CA 1
ATOM 1599 C C . GLU A 1 203 ? 18.555 -8.636 -21.442 1.00 94.25 203 GLU A C 1
ATOM 1601 O O . GLU A 1 203 ? 17.338 -8.829 -21.508 1.00 94.25 203 GLU A O 1
ATOM 1606 N N . TRP A 1 204 ? 19.091 -7.448 -21.742 1.00 95.88 204 TRP A N 1
ATOM 1607 C CA . TRP A 1 204 ? 18.283 -6.325 -22.207 1.00 95.88 204 TRP A CA 1
ATOM 1608 C C . TRP A 1 204 ? 17.553 -6.669 -23.501 1.00 95.88 204 TRP A C 1
ATOM 1610 O O . TRP A 1 204 ? 18.116 -7.248 -24.429 1.00 95.88 204 TRP A O 1
ATOM 1620 N N . VAL A 1 205 ? 16.292 -6.254 -23.571 1.00 96.12 205 VAL A N 1
ATOM 1621 C CA . VAL A 1 205 ? 15.388 -6.652 -24.649 1.00 96.12 205 VAL A CA 1
ATOM 1622 C C . VAL A 1 205 ? 15.282 -5.536 -25.677 1.00 96.12 205 VAL A C 1
ATOM 1624 O O . VAL A 1 205 ? 15.026 -4.382 -25.324 1.00 96.12 205 VAL A O 1
ATOM 1627 N N . ASP A 1 206 ? 15.457 -5.878 -26.951 1.00 97.00 206 ASP A N 1
ATOM 1628 C CA . ASP A 1 206 ? 15.253 -4.938 -28.048 1.00 97.00 206 ASP A CA 1
ATOM 1629 C C . ASP A 1 206 ? 13.761 -4.630 -28.222 1.00 97.00 206 ASP A C 1
ATOM 1631 O O . ASP A 1 206 ? 12.910 -5.520 -28.283 1.00 97.00 206 ASP A O 1
ATOM 1635 N N . VAL A 1 207 ? 13.455 -3.341 -28.333 1.00 97.69 207 VAL A N 1
ATOM 1636 C CA . VAL A 1 207 ? 12.106 -2.813 -28.521 1.00 97.69 207 VAL A CA 1
ATOM 1637 C C . VAL A 1 207 ? 12.104 -1.974 -29.788 1.00 97.69 207 VAL A C 1
ATOM 1639 O O . VAL A 1 207 ? 12.856 -1.003 -29.894 1.00 97.69 207 VAL A O 1
ATOM 1642 N N . LYS A 1 208 ? 11.252 -2.322 -30.751 1.00 97.50 208 LYS A N 1
ATOM 1643 C CA . LYS A 1 208 ? 11.105 -1.550 -31.993 1.00 97.50 208 LYS A CA 1
ATOM 1644 C C . LYS A 1 208 ? 9.782 -0.809 -32.011 1.00 97.50 208 LYS A C 1
ATOM 1646 O O . LYS A 1 208 ? 8.751 -1.392 -31.707 1.00 97.50 208 LYS A O 1
ATOM 1651 N N . TYR A 1 209 ? 9.794 0.454 -32.397 1.00 96.81 209 TYR A N 1
ATOM 1652 C CA . TYR A 1 209 ? 8.583 1.221 -32.648 1.00 96.81 209 TYR A CA 1
ATOM 1653 C C . TYR A 1 209 ? 8.064 0.941 -34.059 1.00 96.81 209 TYR A C 1
ATOM 1655 O O . TYR A 1 209 ? 8.805 1.065 -35.035 1.00 96.81 209 TYR A O 1
ATOM 1663 N N . HIS A 1 210 ? 6.780 0.611 -34.181 1.00 95.12 210 HIS A N 1
ATOM 1664 C CA . HIS A 1 210 ? 6.115 0.456 -35.470 1.00 95.12 210 HIS A CA 1
ATOM 1665 C C . HIS A 1 210 ? 4.622 0.773 -35.341 1.00 95.12 210 HIS A C 1
ATOM 1667 O O . HIS A 1 210 ? 3.930 0.171 -34.528 1.00 95.12 210 HIS A O 1
ATOM 1673 N N . ASN A 1 211 ? 4.111 1.711 -36.145 1.00 91.38 211 ASN A N 1
ATOM 1674 C CA . ASN A 1 211 ? 2.681 2.046 -36.231 1.00 91.38 211 ASN A CA 1
ATOM 1675 C C . ASN A 1 211 ? 1.967 2.252 -34.878 1.00 91.38 211 ASN A C 1
ATOM 1677 O O . ASN A 1 211 ? 0.890 1.711 -34.660 1.00 91.38 211 ASN A O 1
ATOM 1681 N N . LYS A 1 212 ? 2.539 3.074 -33.981 1.00 92.50 212 LYS A N 1
ATOM 1682 C CA . LYS A 1 212 ? 2.005 3.337 -32.620 1.00 92.50 212 LYS A CA 1
ATOM 1683 C C . LYS A 1 212 ? 1.976 2.115 -31.687 1.00 92.50 212 LYS A C 1
ATOM 1685 O O . LYS A 1 212 ? 1.400 2.202 -30.607 1.00 92.50 212 LYS A O 1
ATOM 1690 N N . SER A 1 213 ? 2.650 1.037 -32.061 1.00 96.50 213 SER A N 1
ATOM 1691 C CA . SER A 1 213 ? 2.887 -0.136 -31.228 1.00 96.50 213 SER A CA 1
ATOM 1692 C C . SER A 1 213 ? 4.387 -0.320 -30.996 1.00 96.50 213 SER A C 1
ATOM 1694 O O . SER A 1 213 ? 5.227 0.236 -31.715 1.00 96.50 213 SER A O 1
ATOM 1696 N N . ILE A 1 214 ? 4.725 -1.108 -29.981 1.00 97.81 214 ILE A N 1
ATOM 1697 C CA . ILE A 1 214 ? 6.079 -1.614 -29.776 1.00 97.81 214 ILE A CA 1
ATOM 1698 C C . ILE A 1 214 ? 6.152 -3.079 -30.193 1.00 97.81 214 ILE A C 1
ATOM 1700 O O . ILE A 1 214 ? 5.215 -3.838 -29.976 1.00 97.81 214 ILE A O 1
ATOM 1704 N N . ILE A 1 215 ? 7.270 -3.486 -30.777 1.00 97.50 215 ILE A N 1
ATOM 1705 C CA . ILE A 1 215 ? 7.542 -4.866 -31.155 1.00 97.50 215 ILE A CA 1
ATOM 1706 C C . ILE A 1 215 ? 8.624 -5.409 -30.235 1.00 97.50 215 ILE A C 1
ATOM 1708 O O . ILE A 1 215 ? 9.725 -4.858 -30.176 1.00 97.50 215 ILE A O 1
ATOM 1712 N N . ILE A 1 216 ? 8.299 -6.503 -29.553 1.00 95.44 216 ILE A N 1
ATOM 1713 C CA . ILE A 1 216 ? 9.189 -7.250 -28.664 1.00 95.44 216 ILE A CA 1
ATOM 1714 C C . ILE A 1 216 ? 9.064 -8.726 -29.033 1.00 95.44 216 ILE A C 1
ATOM 1716 O O . ILE A 1 216 ? 7.952 -9.245 -29.124 1.00 95.44 216 ILE A O 1
ATOM 1720 N N . ASN A 1 217 ? 10.186 -9.412 -29.269 1.00 92.38 217 ASN A N 1
ATOM 1721 C CA . ASN A 1 217 ? 10.211 -10.835 -29.648 1.00 92.38 217 ASN A CA 1
ATOM 1722 C C . ASN A 1 217 ? 9.236 -11.177 -30.800 1.00 92.38 217 ASN A C 1
ATOM 1724 O O . ASN A 1 217 ? 8.490 -12.153 -30.731 1.00 92.38 217 ASN A O 1
ATOM 1728 N N . ASN A 1 218 ? 9.212 -10.340 -31.846 1.00 92.88 218 ASN A N 1
ATOM 1729 C CA . ASN A 1 218 ? 8.323 -10.436 -33.017 1.00 92.88 218 ASN A CA 1
ATOM 1730 C C . ASN A 1 218 ? 6.812 -10.333 -32.730 1.00 92.88 218 ASN A C 1
ATOM 1732 O O . ASN A 1 218 ? 6.004 -10.628 -33.609 1.00 92.88 218 ASN A O 1
ATOM 1736 N N . ARG A 1 219 ? 6.407 -9.889 -31.537 1.00 96.38 219 ARG A N 1
ATOM 1737 C CA . ARG A 1 219 ? 5.007 -9.605 -31.194 1.00 96.38 219 ARG A CA 1
ATOM 1738 C C . ARG A 1 219 ? 4.804 -8.108 -31.026 1.00 96.38 219 ARG A C 1
ATOM 1740 O O . ARG A 1 219 ? 5.669 -7.434 -30.477 1.00 96.38 219 ARG A O 1
ATOM 1747 N N . SER A 1 220 ? 3.680 -7.608 -31.528 1.00 97.31 220 SER A N 1
ATOM 1748 C CA . SER A 1 220 ? 3.302 -6.196 -31.455 1.00 97.31 220 SER A CA 1
ATOM 1749 C C . SER A 1 220 ? 2.413 -5.955 -30.240 1.00 97.31 220 SER A C 1
ATOM 1751 O O . SER A 1 220 ? 1.491 -6.734 -30.020 1.00 97.31 220 SER A O 1
ATOM 1753 N N . PHE A 1 221 ? 2.677 -4.878 -29.502 1.00 97.94 221 PHE A N 1
ATOM 1754 C CA . PHE A 1 221 ? 1.922 -4.465 -28.323 1.00 97.94 221 PHE A CA 1
ATOM 1755 C C . PHE A 1 221 ? 1.539 -2.987 -28.414 1.00 97.94 221 PHE A C 1
ATOM 1757 O O . PHE A 1 221 ? 2.387 -2.117 -28.638 1.00 97.94 221 PHE A O 1
ATOM 1764 N N . SER A 1 222 ? 0.255 -2.704 -28.251 1.00 97.75 222 SER A N 1
ATOM 1765 C CA . SER A 1 222 ? -0.328 -1.364 -28.179 1.00 97.75 222 SER A CA 1
ATOM 1766 C C . SER A 1 222 ? -0.404 -0.871 -26.732 1.00 97.75 222 SER A C 1
ATOM 1768 O O . SER A 1 222 ? -0.127 -1.608 -25.789 1.00 97.75 222 SER A O 1
ATOM 1770 N N . ILE A 1 223 ? -0.778 0.395 -26.537 1.00 97.38 223 ILE A N 1
ATOM 1771 C CA . ILE A 1 223 ? -1.013 0.957 -25.197 1.00 97.38 223 ILE A CA 1
ATOM 1772 C C . ILE A 1 223 ? -2.076 0.121 -24.462 1.00 97.38 223 ILE A C 1
ATOM 1774 O O . ILE A 1 223 ? -3.063 -0.295 -25.063 1.00 97.38 223 ILE A O 1
ATOM 1778 N N . ASN A 1 224 ? -1.862 -0.100 -23.164 1.00 95.69 224 ASN A N 1
ATOM 1779 C CA . ASN A 1 224 ? -2.623 -0.955 -22.246 1.00 95.69 224 ASN A CA 1
ATOM 1780 C C . ASN A 1 224 ? -2.513 -2.466 -22.493 1.00 95.69 224 ASN A C 1
ATOM 1782 O O . ASN A 1 224 ? -2.973 -3.246 -21.658 1.00 95.69 224 ASN A O 1
ATOM 1786 N N . GLU A 1 225 ? -1.865 -2.907 -23.571 1.00 97.69 225 GLU A N 1
ATOM 1787 C CA . GLU A 1 225 ? -1.559 -4.324 -23.737 1.00 97.69 225 GLU A CA 1
ATOM 1788 C C . GLU A 1 225 ? -0.409 -4.734 -22.817 1.00 97.69 225 GLU A C 1
ATOM 1790 O O . GLU A 1 225 ? 0.481 -3.944 -22.475 1.00 97.69 225 GLU A O 1
ATOM 1795 N N . SER A 1 226 ? -0.458 -5.993 -22.389 1.00 97.19 226 SER A N 1
ATOM 1796 C CA . SER A 1 226 ? 0.503 -6.561 -21.455 1.00 97.19 226 SER A CA 1
ATOM 1797 C C . SER A 1 226 ? 1.209 -7.771 -22.047 1.00 97.19 226 SER A C 1
ATOM 1799 O O . SER A 1 226 ? 0.671 -8.487 -22.891 1.00 97.19 226 SER A O 1
ATOM 1801 N N . PHE A 1 227 ? 2.429 -8.003 -21.587 1.00 97.06 227 PHE A N 1
ATOM 1802 C CA . PHE A 1 227 ? 3.243 -9.151 -21.956 1.00 97.06 227 PHE A CA 1
ATOM 1803 C C . PHE A 1 227 ? 4.103 -9.580 -20.775 1.00 97.06 227 PHE A C 1
ATOM 1805 O O . PHE A 1 227 ? 4.353 -8.803 -19.856 1.00 97.06 227 PHE A O 1
ATOM 1812 N N . SER A 1 228 ? 4.586 -10.815 -20.808 1.00 95.50 228 SER A N 1
ATOM 1813 C CA . SER A 1 228 ? 5.445 -11.350 -19.755 1.00 95.50 228 SER A CA 1
ATOM 1814 C C . SER A 1 228 ? 6.855 -11.554 -20.289 1.00 95.50 228 SER A C 1
ATOM 1816 O O . SER A 1 228 ? 7.048 -12.100 -21.378 1.00 95.50 228 SER A O 1
ATOM 1818 N N . LEU A 1 229 ? 7.845 -11.133 -19.507 1.00 93.88 229 LEU A N 1
ATOM 1819 C CA . LEU A 1 229 ? 9.244 -11.496 -19.707 1.00 93.88 229 LEU A CA 1
ATOM 1820 C C . LEU A 1 229 ? 9.733 -12.164 -18.428 1.00 93.88 229 LEU A C 1
ATOM 1822 O O . LEU A 1 229 ? 9.716 -11.547 -17.362 1.00 93.88 229 LEU A O 1
ATOM 1826 N N . ARG A 1 230 ? 10.208 -13.408 -18.542 1.00 90.94 230 ARG A N 1
ATOM 1827 C CA . ARG A 1 230 ? 10.611 -14.226 -17.387 1.00 90.94 230 ARG A CA 1
ATOM 1828 C C . ARG A 1 230 ? 9.451 -14.340 -16.384 1.00 90.94 230 ARG A C 1
ATOM 1830 O O . ARG A 1 230 ? 8.385 -14.813 -16.755 1.00 90.94 230 ARG A O 1
ATOM 1837 N N . ASP A 1 231 ? 9.646 -13.901 -15.146 1.00 88.62 231 ASP A N 1
ATOM 1838 C CA . ASP A 1 231 ? 8.678 -13.939 -14.043 1.00 88.62 231 ASP A CA 1
ATOM 1839 C C . ASP A 1 231 ? 7.936 -12.601 -13.827 1.00 88.62 231 ASP A C 1
ATOM 1841 O O . ASP A 1 231 ? 7.276 -12.407 -12.802 1.00 88.62 231 ASP A O 1
ATOM 1845 N N . THR A 1 232 ? 8.086 -11.652 -14.757 1.00 94.88 232 THR A N 1
ATOM 1846 C CA . THR A 1 232 ? 7.613 -10.271 -14.607 1.00 94.88 232 THR A CA 1
ATOM 1847 C C . THR A 1 232 ? 6.628 -9.901 -15.710 1.00 94.88 232 THR A C 1
ATOM 1849 O O . THR A 1 232 ? 6.915 -10.059 -16.899 1.00 94.88 232 THR A O 1
ATOM 1852 N N . ASN A 1 233 ? 5.474 -9.369 -15.306 1.00 96.69 233 ASN A N 1
ATOM 1853 C CA . ASN A 1 233 ? 4.462 -8.842 -16.215 1.00 96.69 233 ASN A CA 1
ATOM 1854 C C . ASN A 1 233 ? 4.723 -7.364 -16.496 1.00 96.69 233 ASN A C 1
ATOM 1856 O O . ASN A 1 233 ? 4.974 -6.581 -15.578 1.00 96.69 233 ASN A O 1
ATOM 1860 N N . PHE A 1 234 ? 4.621 -6.988 -17.762 1.00 98.12 234 PHE A N 1
ATOM 1861 C CA . PHE A 1 234 ? 4.810 -5.636 -18.254 1.00 98.12 234 PHE A CA 1
ATOM 1862 C C . PHE A 1 234 ? 3.534 -5.143 -18.915 1.00 98.12 234 PHE A C 1
ATOM 1864 O O . PHE A 1 234 ? 2.895 -5.895 -19.644 1.00 98.12 234 PHE A O 1
ATOM 1871 N N . THR A 1 235 ? 3.207 -3.871 -18.714 1.00 98.38 235 THR A N 1
ATOM 1872 C CA . THR A 1 235 ? 2.100 -3.191 -19.391 1.00 98.38 235 THR A CA 1
ATOM 1873 C C . THR A 1 235 ? 2.635 -1.974 -20.124 1.00 98.38 235 THR A C 1
ATOM 1875 O O . THR A 1 235 ? 3.413 -1.190 -19.577 1.00 98.38 235 THR A O 1
ATOM 1878 N N . VAL A 1 236 ? 2.216 -1.788 -21.369 1.00 98.31 236 VAL A N 1
ATOM 1879 C CA . VAL A 1 236 ? 2.584 -0.606 -22.147 1.00 98.31 236 VAL A CA 1
ATOM 1880 C C . VAL A 1 236 ? 1.730 0.576 -21.695 1.00 98.31 236 VAL A C 1
ATOM 1882 O O . VAL A 1 236 ? 0.528 0.596 -21.929 1.00 98.31 236 VAL A O 1
ATOM 1885 N N . TRP A 1 237 ? 2.331 1.578 -21.061 1.00 97.69 237 TRP A N 1
ATOM 1886 C CA . TRP A 1 237 ? 1.603 2.762 -20.585 1.00 97.69 237 TRP A CA 1
ATOM 1887 C C . TRP A 1 237 ? 1.552 3.880 -21.614 1.00 97.69 237 TRP A C 1
ATOM 1889 O O . TRP A 1 237 ? 0.564 4.602 -21.700 1.00 97.69 237 TRP A O 1
ATOM 1899 N N . ASN A 1 238 ? 2.618 4.046 -22.393 1.00 97.88 238 ASN A N 1
ATOM 1900 C CA . ASN A 1 238 ? 2.686 5.104 -23.391 1.00 97.88 238 ASN A CA 1
ATOM 1901 C C . ASN A 1 238 ? 3.616 4.717 -24.541 1.00 97.88 238 ASN A C 1
ATOM 1903 O O . ASN A 1 238 ? 4.625 4.043 -24.325 1.00 97.88 238 ASN A O 1
ATOM 1907 N N . ILE A 1 239 ? 3.298 5.181 -25.748 1.00 97.69 239 ILE A N 1
ATOM 1908 C CA . ILE A 1 239 ? 4.129 5.025 -26.941 1.00 97.69 239 ILE A CA 1
ATOM 1909 C C . ILE A 1 239 ? 4.110 6.334 -27.733 1.00 97.69 239 ILE A C 1
ATOM 1911 O O . ILE A 1 239 ? 3.062 6.811 -28.168 1.00 97.69 239 ILE A O 1
ATOM 1915 N N . THR A 1 240 ? 5.294 6.864 -28.011 1.00 96.44 240 THR A N 1
ATOM 1916 C CA . THR A 1 240 ? 5.538 7.948 -28.962 1.00 96.44 240 THR A CA 1
ATOM 1917 C C . THR A 1 240 ? 6.514 7.479 -30.048 1.00 96.44 240 THR A C 1
ATOM 1919 O O . THR A 1 240 ? 7.029 6.364 -30.011 1.00 96.44 240 THR A O 1
ATOM 1922 N N . LYS A 1 241 ? 6.792 8.328 -31.047 1.00 94.62 241 LYS A N 1
ATOM 1923 C CA . LYS A 1 241 ? 7.827 8.031 -32.058 1.00 94.62 241 LYS A CA 1
ATOM 1924 C C . LYS A 1 241 ? 9.241 7.971 -31.464 1.00 94.62 241 LYS A C 1
ATOM 1926 O O . LYS A 1 241 ? 10.111 7.326 -32.040 1.00 94.62 241 LYS A O 1
ATOM 1931 N N . ASN A 1 242 ? 9.466 8.661 -30.345 1.00 96.56 242 ASN A N 1
ATOM 1932 C CA . ASN A 1 242 ? 10.793 8.875 -29.768 1.00 96.56 242 ASN A CA 1
ATOM 1933 C C . ASN A 1 242 ? 11.025 8.037 -28.509 1.00 96.56 242 ASN A C 1
ATOM 1935 O O . ASN A 1 242 ? 12.170 7.819 -28.117 1.00 96.56 242 ASN A O 1
ATOM 1939 N N . ASP A 1 243 ? 9.958 7.596 -27.851 1.00 96.88 243 ASP A N 1
ATOM 1940 C CA . ASP A 1 243 ? 10.042 6.799 -26.640 1.00 96.88 243 ASP A CA 1
ATOM 1941 C C . ASP A 1 243 ? 8.798 5.954 -26.381 1.00 96.88 243 ASP A C 1
ATOM 1943 O O . ASP A 1 243 ? 7.744 6.141 -26.981 1.00 96.88 243 ASP A O 1
ATOM 1947 N N . ALA A 1 244 ? 8.941 5.001 -25.472 1.00 97.75 244 ALA A N 1
ATOM 1948 C CA . ALA A 1 244 ? 7.839 4.273 -24.874 1.00 97.75 244 ALA A CA 1
ATOM 1949 C C . ALA A 1 244 ? 8.033 4.207 -23.359 1.00 97.75 244 ALA A C 1
ATOM 1951 O O . ALA A 1 244 ? 9.157 4.249 -22.855 1.00 97.75 244 ALA A O 1
ATOM 1952 N N . VAL A 1 245 ? 6.929 4.082 -22.631 1.00 98.06 245 VAL A N 1
ATOM 1953 C CA . VAL A 1 245 ? 6.927 3.815 -21.194 1.00 98.06 245 VAL A CA 1
ATOM 1954 C C . VAL A 1 245 ? 6.292 2.453 -20.988 1.00 98.06 245 VAL A C 1
ATOM 1956 O O . VAL A 1 245 ? 5.111 2.261 -21.279 1.00 98.06 245 VAL A O 1
ATOM 1959 N N . ILE A 1 246 ? 7.093 1.510 -20.505 1.00 98.25 246 ILE A N 1
ATOM 1960 C CA . ILE A 1 246 ? 6.672 0.137 -20.240 1.00 98.25 246 ILE A CA 1
ATOM 1961 C C . ILE A 1 246 ? 6.750 -0.066 -18.731 1.00 98.25 246 ILE A C 1
ATOM 1963 O O . ILE A 1 246 ? 7.829 0.032 -18.155 1.00 98.25 246 ILE A O 1
ATOM 1967 N N . ALA A 1 247 ? 5.626 -0.312 -18.073 1.00 98.38 247 ALA A N 1
ATOM 1968 C CA . ALA A 1 247 ? 5.591 -0.493 -16.631 1.00 98.38 247 ALA A CA 1
ATOM 1969 C C . ALA A 1 247 ? 5.741 -1.960 -16.249 1.00 98.38 247 ALA A C 1
ATOM 1971 O O . ALA A 1 247 ? 4.968 -2.801 -16.700 1.00 98.38 247 ALA A O 1
ATOM 1972 N N . ALA A 1 248 ? 6.721 -2.253 -15.401 1.00 98.25 248 ALA A N 1
ATOM 1973 C CA . ALA A 1 248 ? 6.945 -3.575 -14.839 1.00 98.25 248 ALA A CA 1
ATOM 1974 C C . ALA A 1 248 ? 6.142 -3.742 -13.547 1.00 98.25 248 ALA A C 1
ATOM 1976 O O . ALA A 1 248 ? 6.240 -2.903 -12.650 1.00 98.25 248 ALA A O 1
ATOM 1977 N N . THR A 1 249 ? 5.396 -4.834 -13.423 1.00 97.69 249 THR A N 1
ATOM 1978 C CA . THR A 1 249 ? 4.674 -5.187 -12.196 1.00 97.69 249 THR A CA 1
ATOM 1979 C C . THR A 1 249 ? 5.622 -5.923 -11.261 1.00 97.69 249 THR A C 1
ATOM 1981 O O . THR A 1 249 ? 5.961 -7.080 -11.497 1.00 97.69 249 THR A O 1
ATOM 1984 N N . VAL A 1 250 ? 6.098 -5.232 -10.226 1.00 96.50 250 VAL A N 1
ATOM 1985 C CA . VAL A 1 250 ? 7.136 -5.725 -9.311 1.00 96.50 250 VAL A CA 1
ATOM 1986 C C . VAL A 1 250 ? 6.573 -6.404 -8.067 1.00 96.50 250 VAL A C 1
ATOM 1988 O O . VAL A 1 250 ? 7.184 -7.360 -7.591 1.00 96.50 250 VAL A O 1
ATOM 1991 N N . TYR A 1 251 ? 5.395 -5.982 -7.609 1.00 94.44 251 TYR A N 1
ATOM 1992 C CA . TYR A 1 251 ? 4.677 -6.588 -6.486 1.00 94.44 251 TYR A CA 1
ATOM 1993 C C . TYR A 1 251 ? 3.244 -6.910 -6.884 1.00 94.44 251 TYR A C 1
ATOM 1995 O O . TYR A 1 251 ? 2.607 -6.088 -7.541 1.00 94.44 251 TYR A O 1
ATOM 2003 N N . ILE A 1 252 ? 2.750 -8.076 -6.470 1.00 92.69 252 ILE A N 1
ATOM 2004 C CA . ILE A 1 252 ? 1.361 -8.506 -6.641 1.00 92.69 252 ILE A CA 1
ATOM 2005 C C . ILE A 1 252 ? 0.892 -9.227 -5.374 1.00 92.69 252 ILE A C 1
ATOM 2007 O O . ILE A 1 252 ? 1.546 -10.170 -4.920 1.00 92.69 252 ILE A O 1
ATOM 2011 N N . ASN A 1 253 ? -0.264 -8.813 -4.855 1.00 89.75 253 ASN A N 1
ATOM 2012 C CA . ASN A 1 253 ? -1.068 -9.591 -3.918 1.00 89.75 253 ASN A CA 1
ATOM 2013 C C . ASN A 1 253 ? -2.478 -9.769 -4.512 1.00 89.75 253 ASN A C 1
ATOM 2015 O O . ASN A 1 253 ? -3.231 -8.800 -4.547 1.00 89.75 253 ASN A O 1
ATOM 2019 N N . ASP A 1 254 ? -2.839 -10.971 -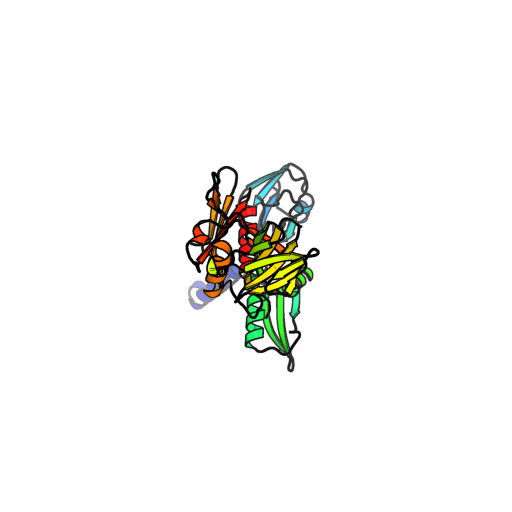4.970 1.00 82.44 254 ASP A N 1
ATOM 2020 C CA . ASP A 1 254 ? -4.077 -11.234 -5.737 1.00 82.44 254 ASP A CA 1
ATOM 2021 C C . ASP A 1 254 ? -4.854 -12.485 -5.273 1.00 82.44 254 ASP A C 1
ATOM 2023 O O . ASP A 1 254 ? -5.579 -13.107 -6.042 1.00 82.44 254 ASP A O 1
ATOM 2027 N N . GLY A 1 255 ? -4.709 -12.863 -3.997 1.00 72.62 255 GLY A N 1
ATOM 2028 C CA . GLY A 1 255 ? -5.421 -13.991 -3.377 1.00 72.62 255 GLY A CA 1
ATOM 2029 C C . GLY A 1 255 ? -4.724 -15.333 -3.616 1.00 72.62 255 GLY A C 1
ATOM 2030 O O . GLY A 1 255 ? -4.748 -16.205 -2.752 1.00 72.62 255 GLY A O 1
ATOM 2031 N N . ILE A 1 256 ? -3.997 -15.453 -4.731 1.00 76.31 256 ILE A N 1
ATOM 2032 C CA . ILE A 1 256 ? -3.143 -16.601 -5.063 1.00 76.31 256 ILE A CA 1
ATOM 2033 C C . ILE A 1 256 ? -1.678 -16.263 -4.782 1.00 76.31 256 ILE A C 1
ATOM 2035 O O . ILE A 1 256 ? -0.959 -17.011 -4.117 1.00 76.31 256 ILE A O 1
ATOM 2039 N N . ARG A 1 257 ? -1.217 -15.119 -5.287 1.00 82.12 257 ARG A N 1
ATOM 2040 C CA . ARG A 1 257 ? 0.137 -14.616 -5.093 1.00 82.12 257 ARG A CA 1
ATOM 2041 C C . ARG A 1 257 ? 0.165 -13.643 -3.925 1.00 82.12 257 ARG A C 1
ATOM 2043 O O . ARG A 1 257 ? -0.727 -12.813 -3.776 1.00 82.12 257 ARG A O 1
ATOM 2050 N N . LYS A 1 258 ? 1.219 -13.729 -3.112 1.00 87.62 258 LYS A N 1
ATOM 2051 C CA . LYS A 1 258 ? 1.477 -12.807 -2.003 1.00 87.62 258 LYS A CA 1
ATOM 2052 C C . LYS A 1 258 ? 2.943 -12.386 -1.998 1.00 87.62 258 LYS A C 1
ATOM 2054 O O . LYS A 1 258 ? 3.789 -13.048 -1.399 1.00 87.62 258 LYS A O 1
ATOM 2059 N N . ASP A 1 259 ? 3.243 -11.296 -2.696 1.00 92.50 259 ASP A N 1
ATOM 2060 C CA . ASP A 1 259 ? 4.584 -10.719 -2.733 1.00 92.50 259 ASP A CA 1
ATOM 2061 C C . ASP A 1 259 ? 4.890 -9.875 -1.486 1.00 92.50 259 ASP A C 1
ATOM 2063 O O . ASP A 1 259 ? 6.014 -9.935 -0.994 1.00 92.50 259 ASP A O 1
ATOM 2067 N N . ILE A 1 260 ? 3.918 -9.129 -0.941 1.00 90.81 260 ILE A N 1
ATOM 2068 C CA . ILE A 1 260 ? 4.072 -8.433 0.349 1.00 90.81 260 ILE A CA 1
ATOM 2069 C C . ILE A 1 260 ? 3.677 -9.401 1.465 1.00 90.81 260 ILE A C 1
ATOM 2071 O O . ILE A 1 260 ? 2.498 -9.694 1.677 1.00 90.81 260 ILE A O 1
ATOM 2075 N N . VAL A 1 261 ? 4.679 -9.923 2.168 1.00 89.12 261 VAL A N 1
ATOM 2076 C CA . VAL A 1 261 ? 4.517 -10.982 3.171 1.00 89.12 261 VAL A CA 1
ATOM 2077 C C . VAL A 1 261 ? 4.075 -10.396 4.506 1.00 89.12 261 VAL A C 1
ATOM 2079 O O . VAL A 1 261 ? 3.171 -10.940 5.149 1.00 89.12 261 VAL A O 1
ATOM 2082 N N . LYS A 1 262 ? 4.683 -9.275 4.906 1.00 89.31 262 LYS A N 1
ATOM 2083 C CA . LYS A 1 262 ? 4.422 -8.620 6.188 1.00 89.31 262 LYS A CA 1
ATOM 2084 C C . LYS A 1 262 ? 4.573 -7.110 6.073 1.00 89.31 262 LYS A C 1
ATOM 2086 O O . LYS A 1 262 ? 5.440 -6.610 5.370 1.00 89.31 262 LYS A O 1
ATOM 2091 N N . VAL A 1 263 ? 3.748 -6.389 6.818 1.00 90.50 263 VAL A N 1
ATOM 2092 C CA . VAL A 1 263 ? 3.841 -4.937 6.980 1.00 90.50 263 VAL A CA 1
ATOM 2093 C C . VAL A 1 263 ? 3.973 -4.662 8.465 1.00 90.50 263 VAL A C 1
ATOM 2095 O O . VAL A 1 263 ? 3.116 -5.079 9.249 1.00 90.50 263 VAL A O 1
ATOM 2098 N N . HIS A 1 264 ? 5.047 -3.988 8.859 1.00 90.00 264 HIS A N 1
ATOM 2099 C CA . HIS A 1 264 ? 5.310 -3.711 10.261 1.00 90.00 264 HIS A CA 1
ATOM 2100 C C . HIS A 1 264 ? 4.534 -2.484 10.737 1.00 90.00 264 HIS A C 1
ATOM 2102 O O . HIS A 1 264 ? 4.457 -1.451 10.067 1.00 90.00 264 HIS A O 1
ATOM 2108 N N . THR A 1 265 ? 3.940 -2.613 11.919 1.00 85.69 265 THR A N 1
ATOM 2109 C CA . THR A 1 265 ? 3.169 -1.553 12.585 1.00 85.69 265 THR A CA 1
ATOM 2110 C C . THR A 1 265 ? 3.683 -1.258 13.988 1.00 85.69 265 THR A C 1
ATOM 2112 O O . THR A 1 265 ? 3.144 -0.379 14.657 1.00 85.69 265 THR A O 1
ATOM 2115 N N . ASP A 1 266 ? 4.679 -2.007 14.460 1.00 86.50 266 ASP A N 1
ATOM 2116 C CA . ASP A 1 266 ? 5.270 -1.799 15.773 1.00 86.50 266 ASP A CA 1
ATOM 2117 C C . ASP A 1 266 ? 6.141 -0.528 15.795 1.00 86.50 266 ASP A C 1
ATOM 2119 O O . ASP A 1 266 ? 6.639 -0.100 14.750 1.00 86.50 266 ASP A O 1
ATOM 2123 N N . PRO A 1 267 ? 6.357 0.085 16.971 1.00 85.50 267 PRO A N 1
ATOM 2124 C CA . PRO A 1 267 ? 7.087 1.347 17.068 1.00 85.50 267 PRO A CA 1
ATOM 2125 C C . PRO A 1 267 ? 8.554 1.306 16.612 1.00 85.50 267 PRO A C 1
ATOM 2127 O O . PRO A 1 267 ? 9.112 2.367 16.346 1.00 85.50 267 PRO A O 1
ATOM 2130 N N . GLN A 1 268 ? 9.198 0.131 16.547 1.00 88.38 268 GLN A N 1
ATOM 2131 C CA . GLN A 1 268 ? 10.609 0.027 16.141 1.00 88.38 268 GLN A CA 1
ATOM 2132 C C . GLN A 1 268 ? 10.763 0.109 14.621 1.00 88.38 268 GLN A C 1
ATOM 2134 O O . GLN A 1 268 ? 11.742 0.664 14.131 1.00 88.38 268 GLN A O 1
ATOM 2139 N N . HIS A 1 269 ? 9.770 -0.391 13.889 1.00 89.81 269 HIS A N 1
ATOM 2140 C CA . HIS A 1 269 ? 9.776 -0.458 12.429 1.00 89.81 269 HIS A CA 1
ATOM 2141 C C . HIS A 1 269 ? 8.730 0.455 11.788 1.00 89.81 269 HIS A C 1
ATOM 2143 O O . HIS A 1 269 ? 8.585 0.447 10.572 1.00 89.81 269 HIS A O 1
ATOM 2149 N N . SER A 1 270 ? 7.959 1.214 12.573 1.00 92.19 270 SER A N 1
ATOM 2150 C CA . SER A 1 270 ? 6.948 2.153 12.089 1.00 92.19 270 SER A CA 1
ATOM 2151 C C . SER A 1 270 ? 6.896 3.398 12.963 1.00 92.19 270 SER A C 1
ATOM 2153 O O . SER A 1 270 ? 6.487 3.351 14.122 1.00 92.19 270 SER A O 1
ATOM 2155 N N . TYR A 1 271 ? 7.228 4.551 12.391 1.00 91.81 271 TYR A N 1
ATOM 2156 C CA . TYR A 1 271 ? 7.341 5.793 13.149 1.00 91.81 271 TYR A CA 1
ATOM 2157 C C . TYR A 1 271 ? 6.874 7.011 12.354 1.00 91.81 271 TYR A C 1
ATOM 2159 O O . TYR A 1 271 ? 6.655 6.962 11.142 1.00 91.81 271 TYR A O 1
ATOM 2167 N N . ILE A 1 272 ? 6.669 8.102 13.086 1.00 91.75 272 ILE A N 1
ATOM 2168 C CA . ILE A 1 272 ? 6.407 9.438 12.556 1.00 91.75 272 ILE A CA 1
ATOM 2169 C C . ILE A 1 272 ? 7.357 10.380 13.276 1.00 91.75 272 ILE A C 1
ATOM 2171 O O . ILE A 1 272 ? 7.490 10.308 14.497 1.00 91.75 272 ILE A O 1
ATOM 2175 N N . GLN A 1 273 ? 8.022 11.238 12.518 1.00 93.19 273 GLN A N 1
ATOM 2176 C CA . GLN A 1 273 ? 9.028 12.156 13.020 1.00 93.19 273 GLN A CA 1
ATOM 2177 C C . GLN A 1 273 ? 8.709 13.580 12.544 1.00 93.19 273 GLN A C 1
ATOM 2179 O O . GLN A 1 273 ? 8.485 13.772 11.347 1.00 93.19 273 GLN A O 1
ATOM 2184 N N . PRO A 1 274 ? 8.689 14.579 13.443 1.00 93.00 274 PRO A N 1
ATOM 2185 C CA . PRO A 1 274 ? 8.528 15.972 13.046 1.00 93.00 274 PRO A CA 1
ATOM 2186 C C . PRO A 1 274 ? 9.783 16.490 12.323 1.00 93.00 274 PRO A C 1
ATOM 2188 O O . PRO A 1 274 ? 10.910 16.201 12.727 1.00 93.00 274 PRO A O 1
ATOM 2191 N N . GLY A 1 275 ? 9.570 17.252 11.254 1.00 87.56 275 GLY A N 1
ATOM 2192 C CA . GLY A 1 275 ? 10.530 18.155 10.616 1.00 87.56 275 GLY A CA 1
ATOM 2193 C C . GLY A 1 275 ? 10.182 19.619 10.921 1.00 87.56 275 GLY A C 1
ATOM 2194 O O . GLY A 1 275 ? 9.336 19.882 11.770 1.00 87.56 275 GLY A O 1
ATOM 2195 N N . GLU A 1 276 ? 10.816 20.580 10.236 1.00 84.50 276 GLU A N 1
ATOM 2196 C CA . GLU A 1 276 ? 10.602 22.016 10.515 1.00 84.50 276 GLU A CA 1
ATOM 2197 C C . GLU A 1 276 ? 9.146 22.466 10.303 1.00 84.50 276 GLU A C 1
ATOM 2199 O O . GLU A 1 276 ? 8.579 23.094 11.184 1.00 84.50 276 GLU A O 1
ATOM 2204 N N . ASN A 1 277 ? 8.533 22.107 9.168 1.00 89.12 277 ASN A N 1
ATOM 2205 C CA . ASN A 1 277 ? 7.149 22.471 8.804 1.00 89.12 277 ASN A CA 1
ATOM 2206 C C . ASN A 1 277 ? 6.379 21.288 8.187 1.00 89.12 277 ASN A C 1
ATOM 2208 O O . ASN A 1 277 ? 5.489 21.464 7.361 1.00 89.12 277 ASN A O 1
ATOM 2212 N N . TRP A 1 278 ? 6.803 20.065 8.491 1.00 90.31 278 TRP A N 1
ATOM 2213 C CA . TRP A 1 278 ? 6.256 18.842 7.909 1.00 90.31 278 TRP A CA 1
ATOM 2214 C C . TRP A 1 278 ? 6.529 17.663 8.839 1.00 90.31 278 TRP A C 1
ATOM 2216 O O . TRP A 1 278 ? 7.352 17.749 9.746 1.00 90.31 278 TRP A O 1
ATOM 2226 N N . TYR A 1 279 ? 5.870 16.540 8.601 1.00 90.69 279 TYR A N 1
ATOM 2227 C CA . TYR A 1 279 ? 6.027 15.296 9.337 1.00 90.69 279 TYR A CA 1
ATOM 2228 C C . TYR A 1 279 ? 6.458 14.201 8.379 1.00 90.69 279 TYR A C 1
ATOM 2230 O O . TYR A 1 279 ? 5.787 13.940 7.382 1.00 90.69 279 TYR A O 1
ATOM 2238 N N . LYS A 1 280 ? 7.574 13.542 8.686 1.00 91.69 280 LYS A N 1
ATOM 2239 C CA . LYS A 1 280 ? 7.998 12.328 7.995 1.00 91.69 280 LYS A CA 1
ATOM 2240 C C . LYS A 1 280 ? 7.294 11.140 8.612 1.00 91.69 280 LYS A C 1
ATOM 2242 O O . LYS A 1 280 ? 7.247 11.026 9.834 1.00 91.69 280 LYS A O 1
ATOM 2247 N N . TRP A 1 281 ? 6.856 10.203 7.793 1.00 93.62 281 TRP A N 1
ATOM 2248 C CA . TRP A 1 281 ? 6.410 8.905 8.267 1.00 93.62 281 TRP A CA 1
ATOM 2249 C C . TRP A 1 281 ? 7.179 7.797 7.555 1.00 93.62 281 TRP A C 1
ATOM 2251 O O . TRP A 1 281 ? 7.663 7.968 6.435 1.00 93.62 281 TRP A O 1
ATOM 2261 N N . SER A 1 282 ? 7.339 6.667 8.237 1.00 93.94 282 SER A N 1
ATOM 2262 C CA . SER A 1 282 ? 8.034 5.506 7.694 1.00 93.94 282 SER A CA 1
ATOM 2263 C C . SER A 1 282 ? 7.496 4.220 8.301 1.00 93.94 282 SER A C 1
ATOM 2265 O O . SER A 1 282 ? 7.084 4.211 9.465 1.00 93.94 282 SER A O 1
ATOM 2267 N N . PHE A 1 283 ? 7.511 3.139 7.529 1.00 95.06 283 PHE A N 1
ATOM 2268 C CA . PHE A 1 283 ? 7.340 1.786 8.033 1.00 95.06 283 PHE A CA 1
ATOM 2269 C C . PHE A 1 283 ? 8.043 0.749 7.157 1.00 95.06 283 PHE A C 1
ATOM 2271 O O . PHE A 1 283 ? 8.182 0.948 5.952 1.00 95.06 283 PHE A O 1
ATOM 2278 N N . ASP A 1 284 ? 8.442 -0.370 7.750 1.00 94.44 284 ASP A N 1
ATOM 2279 C CA . ASP A 1 284 ? 9.062 -1.461 7.003 1.00 94.44 284 ASP A CA 1
ATOM 2280 C C . ASP A 1 284 ? 8.031 -2.467 6.482 1.00 94.44 284 ASP A C 1
ATOM 2282 O O . ASP A 1 284 ? 7.018 -2.772 7.124 1.00 94.44 284 ASP A O 1
ATOM 2286 N N . VAL A 1 285 ? 8.321 -3.021 5.308 1.00 93.69 285 VAL A N 1
ATOM 2287 C CA . VAL A 1 285 ? 7.606 -4.149 4.713 1.00 93.69 285 VAL A CA 1
ATOM 2288 C C . VAL A 1 285 ? 8.578 -5.278 4.409 1.00 93.69 285 VAL A C 1
ATOM 2290 O O . VAL A 1 285 ? 9.703 -5.044 3.966 1.00 93.69 285 VAL A O 1
ATOM 2293 N N . GLU A 1 286 ? 8.133 -6.509 4.631 1.00 95.00 286 GLU A N 1
ATOM 2294 C CA . GLU A 1 286 ? 8.832 -7.714 4.201 1.00 95.00 286 GLU A CA 1
ATOM 2295 C C . GLU A 1 286 ? 8.178 -8.246 2.929 1.00 95.00 286 GLU A C 1
ATOM 2297 O O . GLU A 1 286 ? 6.952 -8.391 2.855 1.00 95.00 286 GLU A O 1
ATOM 2302 N N . VAL A 1 287 ? 9.003 -8.557 1.937 1.00 95.25 287 VAL A N 1
ATOM 2303 C CA . VAL A 1 287 ? 8.583 -9.045 0.626 1.00 95.25 287 VAL A CA 1
ATOM 2304 C C . VAL A 1 287 ? 9.213 -10.400 0.317 1.00 95.25 287 VAL A C 1
ATOM 2306 O O . VAL A 1 287 ? 10.269 -10.751 0.852 1.00 95.25 287 VAL A O 1
ATOM 2309 N N . SER A 1 288 ? 8.569 -11.174 -0.556 1.00 95.12 288 SER A N 1
ATOM 2310 C CA . SER A 1 288 ? 9.071 -12.483 -0.981 1.00 95.12 288 SER A CA 1
ATOM 2311 C C . SER A 1 288 ? 10.447 -12.375 -1.667 1.00 95.12 288 SER A C 1
ATOM 2313 O O . SER A 1 288 ? 10.719 -11.384 -2.355 1.00 95.12 288 SER A O 1
ATOM 2315 N N . PRO A 1 289 ? 11.333 -13.382 -1.551 1.00 95.38 289 PRO A N 1
ATOM 2316 C CA . PRO A 1 289 ? 12.611 -13.393 -2.268 1.00 95.38 289 PRO A CA 1
ATOM 2317 C C . PRO A 1 289 ? 12.465 -13.211 -3.787 1.00 95.38 289 PRO A C 1
ATOM 2319 O O . PRO A 1 289 ? 13.289 -12.549 -4.422 1.00 95.38 289 PRO A O 1
ATOM 2322 N N . GLU A 1 290 ? 11.404 -13.764 -4.372 1.00 94.56 290 GLU A N 1
ATOM 2323 C CA . GLU A 1 290 ? 11.087 -13.660 -5.794 1.00 94.56 290 GLU A CA 1
ATOM 2324 C C . GLU A 1 290 ? 10.749 -12.217 -6.178 1.00 94.56 290 GLU A C 1
ATOM 2326 O O . GLU A 1 290 ? 11.262 -11.702 -7.173 1.00 94.56 290 GLU A O 1
ATOM 2331 N N . SER A 1 291 ? 9.928 -11.531 -5.376 1.00 94.94 291 SER A N 1
ATOM 2332 C CA . SER A 1 291 ? 9.592 -10.124 -5.621 1.00 94.94 291 SER A CA 1
ATOM 2333 C C . SER A 1 291 ? 10.770 -9.186 -5.394 1.00 94.94 291 SER A C 1
ATOM 2335 O O . SER A 1 291 ? 10.985 -8.285 -6.203 1.00 94.94 291 SER A O 1
ATOM 2337 N N . ALA A 1 292 ? 11.614 -9.455 -4.395 1.00 96.31 292 ALA A N 1
ATOM 2338 C CA . ALA A 1 292 ? 12.856 -8.716 -4.182 1.00 96.31 292 ALA A CA 1
ATOM 2339 C C . ALA A 1 292 ? 13.795 -8.796 -5.403 1.00 96.31 292 ALA A C 1
ATOM 2341 O O . ALA A 1 292 ? 14.392 -7.791 -5.801 1.00 96.31 292 ALA A O 1
ATOM 2342 N N . ARG A 1 293 ? 13.919 -9.977 -6.029 1.00 95.75 293 ARG A N 1
ATOM 2343 C CA . ARG A 1 293 ? 14.718 -10.169 -7.255 1.00 95.75 293 ARG A CA 1
ATOM 2344 C C . ARG A 1 293 ? 14.102 -9.464 -8.458 1.00 95.75 293 ARG A C 1
ATOM 2346 O O . ARG A 1 293 ? 14.811 -8.771 -9.184 1.00 95.75 293 ARG A O 1
ATOM 2353 N N . ARG A 1 294 ? 12.791 -9.600 -8.652 1.00 96.00 294 ARG A N 1
ATOM 2354 C CA . ARG A 1 294 ? 12.058 -8.922 -9.727 1.00 96.00 294 ARG A CA 1
ATOM 2355 C C . ARG A 1 294 ? 12.174 -7.405 -9.625 1.00 96.00 294 ARG A C 1
ATOM 2357 O O . ARG A 1 294 ? 12.535 -6.759 -10.606 1.00 96.00 294 ARG A O 1
ATOM 2364 N N . PHE A 1 295 ? 11.948 -6.849 -8.436 1.00 96.88 295 PHE A N 1
ATOM 2365 C CA . PHE A 1 295 ? 12.143 -5.429 -8.160 1.00 96.88 295 PHE A CA 1
ATOM 2366 C C . PHE A 1 295 ? 13.569 -4.995 -8.514 1.00 96.88 295 PHE A C 1
ATOM 2368 O O . PHE A 1 295 ? 13.753 -4.052 -9.282 1.00 96.88 295 PHE A O 1
ATOM 2375 N N . TYR A 1 296 ? 14.580 -5.722 -8.027 1.00 96.88 296 TYR A N 1
ATOM 2376 C CA . TYR A 1 296 ? 15.989 -5.443 -8.316 1.00 96.88 296 TYR A CA 1
ATOM 2377 C C . TYR A 1 296 ? 16.299 -5.430 -9.822 1.00 96.88 296 TYR A C 1
ATOM 2379 O O . TYR A 1 296 ? 16.920 -4.485 -10.310 1.00 96.88 296 TYR A O 1
ATOM 2387 N N . ASN A 1 297 ? 15.813 -6.421 -10.575 1.00 96.81 297 ASN A N 1
ATOM 2388 C CA . ASN A 1 297 ? 16.013 -6.519 -12.025 1.00 96.81 297 ASN A CA 1
ATOM 2389 C C . ASN A 1 297 ? 15.401 -5.345 -12.800 1.00 96.81 297 ASN A C 1
ATOM 2391 O O . ASN A 1 297 ? 15.889 -4.994 -13.875 1.00 96.81 297 ASN A O 1
ATOM 2395 N N . VAL A 1 298 ? 14.345 -4.736 -12.262 1.00 97.00 298 VAL A N 1
ATOM 2396 C CA . VAL A 1 298 ? 13.714 -3.543 -12.833 1.00 97.00 298 VAL A CA 1
ATOM 2397 C C . VAL A 1 298 ? 14.509 -2.284 -12.493 1.00 97.00 298 VAL A C 1
ATOM 2399 O O . VAL A 1 298 ? 14.747 -1.452 -13.367 1.00 97.00 298 VAL A O 1
ATOM 2402 N N . VAL A 1 299 ? 14.948 -2.131 -11.240 1.00 96.50 299 VAL A N 1
ATOM 2403 C CA . VAL A 1 299 ? 15.515 -0.857 -10.775 1.00 96.50 299 VAL A CA 1
ATOM 2404 C C . VAL A 1 299 ? 17.014 -0.702 -11.007 1.00 96.50 299 VAL A C 1
ATOM 2406 O O . VAL A 1 299 ? 17.487 0.431 -11.101 1.00 96.50 299 VAL A O 1
ATOM 2409 N N . LYS A 1 300 ? 17.780 -1.796 -11.121 1.00 95.88 300 LYS A N 1
ATOM 2410 C CA . LYS A 1 300 ? 19.257 -1.762 -11.159 1.00 95.88 300 LYS A CA 1
ATOM 2411 C C . LYS A 1 300 ? 19.856 -0.916 -12.290 1.00 95.88 300 LYS A C 1
ATOM 2413 O O . LYS A 1 300 ? 20.970 -0.427 -12.147 1.00 95.88 300 LYS A O 1
ATOM 2418 N N . ASN A 1 301 ? 19.112 -0.713 -13.379 1.00 95.31 301 ASN A N 1
ATOM 2419 C CA . ASN A 1 301 ? 19.560 0.041 -14.555 1.00 95.31 301 ASN A CA 1
ATOM 2420 C C . ASN A 1 301 ? 18.946 1.449 -14.669 1.00 95.31 301 ASN A C 1
ATOM 2422 O O . ASN A 1 301 ? 19.225 2.152 -15.644 1.00 95.31 301 ASN A O 1
ATOM 2426 N N . LEU A 1 302 ? 18.094 1.851 -13.719 1.00 95.38 302 LEU A N 1
ATOM 2427 C CA . LEU A 1 302 ? 17.505 3.192 -13.690 1.00 95.38 302 LEU A CA 1
ATOM 2428 C C . LEU A 1 302 ? 18.568 4.246 -13.365 1.00 95.38 302 LEU A C 1
ATOM 2430 O O . LEU A 1 302 ? 19.543 3.985 -12.657 1.00 95.38 302 LEU A O 1
ATOM 2434 N N . LYS A 1 303 ? 18.401 5.470 -13.857 1.00 93.94 303 LYS A N 1
ATOM 2435 C CA . LYS A 1 303 ? 19.312 6.559 -13.489 1.00 93.94 303 LYS A CA 1
ATOM 2436 C C . LYS A 1 303 ? 19.057 7.017 -12.059 1.00 93.94 303 LYS A C 1
ATOM 2438 O O . LYS A 1 303 ? 17.924 7.020 -11.579 1.00 93.94 303 LYS A O 1
ATOM 2443 N N . ARG A 1 304 ? 20.126 7.457 -11.397 1.00 94.25 304 ARG A N 1
ATOM 2444 C CA . ARG A 1 304 ? 20.059 8.112 -10.089 1.00 94.25 304 ARG A CA 1
ATOM 2445 C C . ARG A 1 304 ? 19.792 9.600 -10.271 1.00 94.25 304 ARG A C 1
ATOM 2447 O O . ARG A 1 304 ? 20.391 10.242 -11.130 1.00 94.25 304 ARG A O 1
ATOM 2454 N N . GLN A 1 305 ? 18.930 10.135 -9.426 1.00 90.19 305 GLN A N 1
ATOM 2455 C CA . GLN A 1 305 ? 18.695 11.556 -9.241 1.00 90.19 305 GLN A CA 1
ATOM 2456 C C . GLN A 1 305 ? 19.215 11.947 -7.859 1.00 90.19 305 GLN A C 1
ATOM 2458 O O . GLN A 1 305 ? 18.978 11.256 -6.864 1.00 90.19 305 GLN A O 1
ATOM 2463 N N . TYR A 1 306 ? 19.964 13.041 -7.811 1.00 85.62 306 TYR A N 1
ATOM 2464 C CA . TYR A 1 306 ? 20.500 13.599 -6.579 1.00 85.62 306 TYR A CA 1
ATOM 2465 C C . TYR A 1 306 ? 19.692 14.838 -6.221 1.00 85.62 306 TYR A C 1
ATOM 2467 O O . TYR A 1 306 ? 19.379 15.654 -7.085 1.00 85.62 306 TYR A O 1
ATOM 2475 N N . SER A 1 307 ? 19.345 14.955 -4.948 1.00 76.31 307 SER A N 1
ATOM 2476 C CA . SER A 1 307 ? 18.670 16.116 -4.385 1.00 76.31 307 SER A CA 1
ATOM 2477 C C . SER A 1 307 ? 19.276 16.431 -3.023 1.00 76.31 307 SER A C 1
ATOM 2479 O O . SER A 1 307 ? 19.853 15.545 -2.387 1.00 76.31 307 SER A O 1
ATOM 2481 N N . ASP A 1 308 ? 19.051 17.643 -2.522 1.00 69.50 308 ASP A N 1
ATOM 2482 C CA . ASP A 1 308 ? 19.464 18.043 -1.167 1.00 69.50 308 ASP A CA 1
ATOM 2483 C C . ASP A 1 308 ? 18.838 17.155 -0.071 1.00 69.50 308 ASP A C 1
ATOM 2485 O O . ASP A 1 308 ? 19.307 17.109 1.062 1.00 69.50 308 ASP A O 1
ATOM 2489 N N . ARG A 1 309 ? 17.781 16.404 -0.416 1.00 66.69 309 ARG A N 1
ATOM 2490 C CA . ARG A 1 309 ? 17.020 15.501 0.462 1.00 66.69 309 ARG A CA 1
ATOM 2491 C C . ARG A 1 309 ? 17.366 14.017 0.272 1.00 66.69 309 ARG A C 1
ATOM 2493 O O . ARG A 1 309 ? 16.646 13.153 0.777 1.00 66.69 309 ARG A O 1
ATOM 2500 N N . GLY A 1 310 ? 18.432 13.707 -0.472 1.00 77.38 310 GLY A N 1
ATOM 2501 C CA . GLY A 1 310 ? 18.930 12.346 -0.693 1.00 77.38 310 GLY A CA 1
ATOM 2502 C C . GLY A 1 310 ? 19.020 11.937 -2.166 1.00 77.38 310 GLY A C 1
ATOM 2503 O O . GLY A 1 310 ? 18.807 12.739 -3.078 1.00 77.38 310 GLY A O 1
ATOM 2504 N N . SER A 1 311 ? 19.355 10.664 -2.393 1.00 88.50 311 SER A N 1
ATOM 2505 C CA . SER A 1 311 ? 19.507 10.078 -3.727 1.00 88.50 311 SER A CA 1
ATOM 2506 C C . SER A 1 311 ? 18.390 9.075 -4.013 1.00 88.50 311 SER A C 1
ATOM 2508 O O . SER A 1 311 ? 18.216 8.089 -3.293 1.00 88.50 311 SER A O 1
ATOM 2510 N N . TYR A 1 312 ? 17.658 9.328 -5.092 1.00 92.31 312 TYR A N 1
ATOM 2511 C CA . TYR A 1 312 ? 16.512 8.538 -5.537 1.00 92.31 312 TYR A CA 1
ATOM 2512 C C . TYR A 1 312 ? 16.732 8.048 -6.968 1.00 92.31 312 TYR A C 1
ATOM 2514 O O . TYR A 1 312 ? 17.692 8.442 -7.631 1.00 92.31 312 TYR A O 1
ATOM 2522 N N . LEU A 1 313 ? 15.870 7.163 -7.449 1.00 93.94 313 LEU A N 1
ATOM 2523 C CA . LEU A 1 313 ? 15.846 6.743 -8.847 1.00 93.94 313 LEU A CA 1
ATOM 2524 C C . LEU A 1 313 ? 14.947 7.646 -9.679 1.00 93.94 313 LEU A C 1
ATOM 2526 O O . LEU A 1 313 ? 14.027 8.269 -9.160 1.00 93.94 313 LEU A O 1
ATOM 2530 N N . GLU A 1 314 ? 15.220 7.702 -10.982 1.00 94.12 314 GLU A N 1
ATOM 2531 C CA . GLU A 1 314 ? 14.455 8.524 -11.925 1.00 94.12 314 GLU A CA 1
ATOM 2532 C C . GLU A 1 314 ? 12.982 8.109 -12.048 1.00 94.12 314 GLU A C 1
ATOM 2534 O O . GLU A 1 314 ? 12.144 8.945 -12.380 1.00 94.12 314 GLU A O 1
ATOM 2539 N N . SER A 1 315 ? 12.665 6.843 -11.753 1.00 95.31 315 SER A N 1
ATOM 2540 C CA . SER A 1 315 ? 11.294 6.332 -11.710 1.00 95.31 315 SER A CA 1
ATOM 2541 C C . SER A 1 315 ? 10.790 6.194 -10.275 1.00 95.31 315 SER A C 1
ATOM 2543 O O . SER A 1 315 ? 11.539 5.882 -9.346 1.00 95.31 315 SER A O 1
ATOM 2545 N N . LYS A 1 316 ? 9.477 6.356 -10.122 1.00 95.38 316 LYS A N 1
ATOM 2546 C CA . LYS A 1 316 ? 8.725 6.043 -8.904 1.00 95.38 316 LYS A CA 1
ATOM 2547 C C . LYS A 1 316 ? 8.097 4.657 -8.995 1.00 95.38 316 LYS A C 1
ATOM 2549 O O . LYS A 1 316 ? 7.936 4.125 -10.091 1.00 95.38 316 LYS A O 1
ATOM 2554 N N . ILE A 1 317 ? 7.701 4.096 -7.860 1.00 95.62 317 ILE A N 1
ATOM 2555 C CA . ILE A 1 317 ? 6.770 2.968 -7.831 1.00 95.62 317 ILE A CA 1
ATOM 2556 C C . ILE A 1 317 ? 5.349 3.502 -7.664 1.00 95.62 317 ILE A C 1
ATOM 2558 O O . ILE A 1 317 ? 5.095 4.337 -6.801 1.00 95.62 317 ILE A O 1
ATOM 2562 N N . TYR A 1 318 ? 4.437 3.026 -8.499 1.00 95.75 318 TYR A N 1
ATOM 2563 C CA . TYR A 1 318 ? 3.018 3.350 -8.479 1.00 95.75 318 TYR A CA 1
ATOM 2564 C C . TYR A 1 318 ? 2.260 2.176 -7.874 1.00 95.75 318 TYR A C 1
ATOM 2566 O O . TYR A 1 318 ? 2.479 1.026 -8.259 1.00 95.75 318 TYR A O 1
ATOM 2574 N N . LEU A 1 319 ? 1.407 2.468 -6.903 1.00 92.56 319 LEU A N 1
ATOM 2575 C CA . LEU A 1 319 ? 0.632 1.496 -6.153 1.00 92.56 319 LEU A CA 1
ATOM 2576 C C . LEU A 1 319 ? -0.799 1.506 -6.672 1.00 92.56 319 LEU A C 1
ATOM 2578 O O . LEU A 1 319 ? -1.429 2.562 -6.742 1.00 92.56 319 LEU A O 1
ATOM 2582 N N . PHE A 1 320 ? -1.305 0.327 -7.005 1.00 91.62 320 PHE A N 1
ATOM 2583 C CA . PHE A 1 320 ? -2.655 0.122 -7.500 1.00 91.62 320 PHE A CA 1
ATOM 2584 C C . PHE A 1 320 ? -3.422 -0.788 -6.549 1.00 91.62 320 PHE A C 1
ATOM 2586 O O . PHE A 1 320 ? -2.865 -1.752 -6.024 1.00 91.62 320 PHE A O 1
ATOM 2593 N N . LEU A 1 321 ? -4.701 -0.480 -6.362 1.00 87.50 321 LEU A N 1
ATOM 2594 C CA . LEU A 1 321 ? -5.668 -1.331 -5.682 1.00 87.50 321 LEU A CA 1
ATOM 2595 C C . LEU A 1 321 ? -6.853 -1.535 -6.622 1.00 87.50 321 LEU A C 1
ATOM 2597 O O . LEU A 1 321 ? -7.443 -0.557 -7.087 1.00 87.50 321 LEU A O 1
ATOM 2601 N N . ASP A 1 322 ? -7.166 -2.788 -6.941 1.00 86.88 322 ASP A N 1
ATOM 2602 C CA . ASP A 1 322 ? -8.226 -3.163 -7.886 1.00 86.88 322 ASP A CA 1
ATOM 2603 C C . ASP A 1 322 ? -8.116 -2.399 -9.224 1.00 86.88 322 ASP A C 1
ATOM 2605 O O . ASP A 1 322 ? -9.088 -1.880 -9.776 1.00 86.88 322 ASP A O 1
ATOM 2609 N N . GLY A 1 323 ? -6.881 -2.267 -9.725 1.00 88.69 323 GLY A N 1
ATOM 2610 C CA . GLY A 1 323 ? -6.558 -1.596 -10.988 1.00 88.69 323 GLY A CA 1
ATOM 2611 C C . GLY A 1 323 ? -6.586 -0.062 -10.956 1.00 88.69 323 GLY A C 1
ATOM 2612 O O . GLY A 1 323 ? -6.237 0.564 -11.957 1.00 88.69 323 GLY A O 1
ATOM 2613 N N . LYS A 1 324 ? -6.950 0.569 -9.833 1.00 89.19 324 LYS A N 1
ATOM 2614 C CA . LYS A 1 324 ? -6.921 2.032 -9.670 1.00 89.19 324 LYS A CA 1
ATOM 2615 C C . LYS A 1 324 ? -5.638 2.463 -8.977 1.00 89.19 324 LYS A C 1
ATOM 2617 O O . LYS A 1 324 ? -5.274 1.875 -7.964 1.00 89.19 324 LYS A O 1
ATOM 2622 N N . GLU A 1 325 ? -4.964 3.488 -9.497 1.00 91.44 325 GLU A N 1
ATOM 2623 C CA . GLU A 1 325 ? -3.822 4.089 -8.800 1.00 91.44 325 GLU A CA 1
ATOM 2624 C C . GLU A 1 325 ? -4.308 4.702 -7.487 1.00 91.44 325 GLU A C 1
ATOM 2626 O O . GLU A 1 325 ? -5.263 5.480 -7.468 1.00 91.44 325 GLU A O 1
ATOM 2631 N N . VAL A 1 326 ? -3.645 4.342 -6.395 1.00 86.81 326 VAL A N 1
ATOM 2632 C CA . VAL A 1 326 ? -3.977 4.835 -5.060 1.00 86.81 326 VAL A CA 1
ATOM 2633 C C . VAL A 1 326 ? -2.850 5.686 -4.473 1.00 86.81 326 VAL A C 1
ATOM 2635 O O . VAL A 1 326 ? -3.116 6.611 -3.712 1.00 86.81 326 VAL A O 1
ATOM 2638 N N . SER A 1 327 ? -1.590 5.418 -4.827 1.00 87.75 327 SER A N 1
ATOM 2639 C CA . SER A 1 327 ? -0.433 6.181 -4.343 1.00 87.75 327 SER A CA 1
ATOM 2640 C C . SER A 1 327 ? 0.785 5.983 -5.250 1.00 87.75 327 SER A C 1
ATOM 2642 O O . SER A 1 327 ? 0.828 5.056 -6.056 1.00 87.75 327 SER A O 1
ATOM 2644 N N . ASN A 1 328 ? 1.809 6.823 -5.099 1.00 92.31 328 ASN A N 1
ATOM 2645 C CA . ASN A 1 328 ? 3.122 6.617 -5.702 1.00 92.31 328 ASN A CA 1
ATOM 2646 C C . ASN A 1 328 ? 4.237 7.023 -4.736 1.00 92.31 328 ASN A C 1
ATOM 2648 O O . ASN A 1 328 ? 4.089 7.954 -3.949 1.00 92.31 328 ASN A O 1
ATOM 2652 N N . LEU A 1 329 ? 5.369 6.325 -4.812 1.00 91.31 329 LEU A N 1
ATOM 2653 C CA . LEU A 1 329 ? 6.485 6.476 -3.884 1.00 91.31 329 LEU A CA 1
ATOM 2654 C C . LEU A 1 329 ? 7.808 6.609 -4.638 1.00 91.31 329 LEU A C 1
ATOM 2656 O O . LEU A 1 329 ? 8.055 5.930 -5.640 1.00 91.31 329 LEU A O 1
ATOM 2660 N N . SER A 1 330 ? 8.691 7.468 -4.135 1.00 91.38 330 SER A N 1
ATOM 2661 C CA . SER A 1 330 ? 10.064 7.567 -4.631 1.00 91.38 330 SER A CA 1
ATOM 2662 C C . SER A 1 330 ? 10.873 6.330 -4.240 1.00 91.38 330 SER A C 1
ATOM 2664 O O . SER A 1 330 ? 10.731 5.802 -3.140 1.00 91.38 330 SER A O 1
ATOM 2666 N N . ILE A 1 331 ? 11.764 5.889 -5.127 1.00 92.62 331 ILE A N 1
ATOM 2667 C CA . ILE A 1 331 ? 12.603 4.708 -4.900 1.00 92.62 331 ILE A CA 1
ATOM 2668 C C . ILE A 1 331 ? 14.002 5.168 -4.488 1.00 92.62 331 ILE A C 1
ATOM 2670 O O . ILE A 1 331 ? 14.649 5.909 -5.227 1.00 92.62 331 ILE A O 1
ATOM 2674 N N . GLY A 1 332 ? 14.484 4.742 -3.319 1.00 90.88 332 GLY A N 1
ATOM 2675 C CA . GLY A 1 332 ? 15.841 5.055 -2.859 1.00 90.88 332 GLY A CA 1
ATOM 2676 C C . GLY A 1 332 ? 16.910 4.418 -3.752 1.00 90.88 332 GLY A C 1
ATOM 2677 O O . GLY A 1 332 ? 16.795 3.252 -4.135 1.00 90.88 332 GLY A O 1
ATOM 2678 N N . SER A 1 333 ? 17.977 5.155 -4.074 1.00 91.38 333 SER A N 1
ATOM 2679 C CA . SER A 1 333 ? 18.987 4.680 -5.034 1.00 91.38 333 SER A CA 1
ATOM 2680 C C . SER A 1 333 ? 19.810 3.480 -4.556 1.00 91.38 333 SER A C 1
ATOM 2682 O O . SER A 1 333 ? 20.361 2.733 -5.365 1.00 91.38 333 SER A O 1
ATOM 2684 N N . THR A 1 334 ? 19.849 3.242 -3.246 1.00 91.12 334 THR A N 1
ATOM 2685 C CA . THR A 1 334 ? 20.520 2.091 -2.627 1.00 91.12 334 THR A CA 1
ATOM 2686 C C . THR A 1 334 ? 19.892 0.751 -3.016 1.00 91.12 334 THR A C 1
ATOM 2688 O O . THR A 1 334 ? 20.597 -0.261 -3.039 1.00 91.12 334 THR A O 1
ATOM 2691 N N . LEU A 1 335 ? 18.608 0.736 -3.396 1.00 92.69 335 LEU A N 1
ATOM 2692 C CA . LEU A 1 335 ? 17.887 -0.471 -3.817 1.00 92.69 335 LEU A CA 1
ATOM 2693 C C . LEU A 1 335 ? 18.377 -1.034 -5.167 1.00 92.69 335 LEU A C 1
ATOM 2695 O O . LEU A 1 335 ? 18.015 -2.146 -5.540 1.00 92.69 335 LEU A O 1
ATOM 2699 N N . GLN A 1 336 ? 19.247 -0.311 -5.881 1.00 93.06 336 GLN A N 1
ATOM 2700 C CA . GLN A 1 336 ? 19.912 -0.794 -7.100 1.00 93.06 336 GLN A CA 1
ATOM 2701 C C . GLN A 1 336 ? 21.101 -1.714 -6.845 1.00 93.06 336 GLN A C 1
ATOM 2703 O O . GLN A 1 336 ? 21.636 -2.282 -7.793 1.00 93.06 336 GLN A O 1
ATOM 2708 N N . ASN A 1 337 ? 21.578 -1.810 -5.603 1.00 92.06 337 ASN A N 1
ATOM 2709 C CA . ASN A 1 337 ? 22.849 -2.474 -5.325 1.00 92.06 337 ASN A CA 1
ATOM 2710 C C . ASN A 1 337 ? 22.682 -3.988 -5.152 1.00 92.06 337 ASN A C 1
ATOM 2712 O O . ASN A 1 337 ? 23.557 -4.749 -5.555 1.00 92.06 337 ASN A O 1
ATOM 2716 N N . LYS A 1 338 ? 21.563 -4.430 -4.565 1.00 93.81 338 LYS A N 1
ATOM 2717 C CA . LYS A 1 338 ? 21.251 -5.849 -4.349 1.00 93.81 338 LYS A CA 1
ATOM 2718 C C . LYS A 1 338 ? 19.749 -6.073 -4.120 1.00 93.81 338 LYS A C 1
ATOM 2720 O O . LYS A 1 338 ? 19.085 -5.165 -3.611 1.00 93.81 338 LYS A O 1
ATOM 2725 N N . PRO A 1 339 ? 19.223 -7.279 -4.400 1.00 95.06 339 PRO A N 1
ATOM 2726 C CA . PRO A 1 339 ? 17.895 -7.678 -3.943 1.00 95.06 339 PRO A CA 1
ATOM 2727 C C . PRO A 1 339 ? 17.781 -7.534 -2.424 1.00 95.06 339 PRO A C 1
ATOM 2729 O O . PRO A 1 339 ? 18.691 -7.931 -1.694 1.00 95.06 339 PRO A O 1
ATOM 2732 N N . THR A 1 340 ? 16.670 -6.975 -1.950 1.00 93.06 340 THR A N 1
ATOM 2733 C CA . THR A 1 340 ? 16.429 -6.760 -0.520 1.00 93.06 340 THR A CA 1
ATOM 2734 C C . THR A 1 340 ? 14.992 -7.153 -0.195 1.00 93.06 340 THR A C 1
ATOM 2736 O O . THR A 1 340 ? 14.065 -6.698 -0.856 1.00 93.06 340 THR A O 1
ATOM 2739 N N . THR A 1 341 ? 14.820 -8.029 0.795 1.00 94.75 341 THR A N 1
ATOM 2740 C CA . THR A 1 341 ? 13.515 -8.559 1.227 1.00 94.75 341 THR A CA 1
ATOM 2741 C C . THR A 1 341 ? 12.838 -7.694 2.282 1.00 94.75 341 THR A C 1
ATOM 2743 O O . THR A 1 341 ? 11.664 -7.893 2.553 1.00 94.75 341 THR A O 1
ATOM 2746 N N . ILE A 1 342 ? 13.557 -6.736 2.869 1.00 91.69 342 ILE A N 1
ATOM 2747 C CA . ILE A 1 342 ? 13.009 -5.730 3.779 1.00 91.69 342 ILE A CA 1
ATOM 2748 C C . ILE A 1 342 ? 13.152 -4.374 3.101 1.00 91.69 342 ILE A C 1
ATOM 2750 O O . ILE A 1 342 ? 14.264 -3.941 2.799 1.00 91.69 342 ILE A O 1
ATOM 2754 N N . ALA A 1 343 ? 12.030 -3.717 2.842 1.00 88.44 343 ALA A N 1
ATOM 2755 C CA . ALA A 1 343 ? 12.006 -2.398 2.236 1.00 88.44 343 ALA A CA 1
ATOM 2756 C C . ALA A 1 343 ? 11.335 -1.405 3.179 1.00 88.44 343 ALA A C 1
ATOM 2758 O O . ALA A 1 343 ? 10.296 -1.691 3.766 1.00 88.44 343 ALA A O 1
ATOM 2759 N N . THR A 1 344 ? 11.914 -0.215 3.282 1.00 90.56 344 THR A N 1
ATOM 2760 C CA . THR A 1 344 ? 11.316 0.883 4.033 1.00 90.56 344 THR A CA 1
ATOM 2761 C C . THR A 1 344 ? 10.422 1.699 3.107 1.00 90.56 344 THR A C 1
ATOM 2763 O O . THR A 1 344 ? 10.880 2.261 2.109 1.00 90.56 344 THR A O 1
ATOM 2766 N N . VAL A 1 345 ? 9.140 1.775 3.449 1.00 91.19 345 VAL A N 1
ATOM 2767 C CA . VAL A 1 345 ? 8.149 2.643 2.815 1.00 91.19 345 VAL A CA 1
ATOM 2768 C C . VAL A 1 345 ? 8.086 3.932 3.620 1.00 91.19 345 VAL A C 1
ATOM 2770 O O . VAL A 1 345 ? 7.917 3.899 4.835 1.00 91.19 345 VAL A O 1
ATOM 2773 N N . SER A 1 346 ? 8.236 5.081 2.966 1.00 89.69 346 SER A N 1
ATOM 2774 C CA . SER A 1 346 ? 8.227 6.371 3.658 1.00 89.69 346 SER A CA 1
ATOM 2775 C C . SER A 1 346 ? 7.585 7.465 2.822 1.00 89.69 346 SER A C 1
ATOM 2777 O O . SER A 1 346 ? 7.564 7.387 1.593 1.00 89.69 346 SER A O 1
ATOM 2779 N N . GLY A 1 347 ? 7.101 8.492 3.510 1.00 88.50 347 GLY A N 1
ATOM 2780 C CA . GLY A 1 347 ? 6.489 9.673 2.922 1.00 88.50 347 GLY A CA 1
ATOM 2781 C C . GLY A 1 347 ? 6.519 10.849 3.890 1.00 88.50 347 GLY A C 1
ATOM 2782 O O . GLY A 1 347 ? 7.186 10.814 4.933 1.00 88.50 347 GLY A O 1
ATOM 2783 N N . SER A 1 348 ? 5.830 11.920 3.519 1.00 89.12 348 SER A N 1
ATOM 2784 C CA . SER A 1 348 ? 5.785 13.148 4.304 1.00 89.12 348 SER A CA 1
ATOM 2785 C C . SER A 1 348 ? 4.476 13.885 4.095 1.00 89.12 348 SER A C 1
ATOM 2787 O O . SER A 1 348 ? 4.028 13.985 2.957 1.00 89.12 348 SER A O 1
ATOM 2789 N N . ALA A 1 349 ? 3.950 14.488 5.155 1.00 88.94 349 ALA A N 1
ATOM 2790 C CA . ALA A 1 349 ? 2.776 15.351 5.094 1.00 88.94 349 ALA A CA 1
ATOM 2791 C C . ALA A 1 349 ? 3.009 16.658 5.864 1.00 88.94 349 ALA A C 1
ATOM 2793 O O . ALA A 1 349 ? 3.911 16.736 6.694 1.00 88.94 349 ALA A O 1
ATOM 2794 N N . GLU A 1 350 ? 2.212 17.692 5.601 1.00 89.69 350 GLU A N 1
ATOM 2795 C CA . GLU A 1 350 ? 2.337 18.993 6.281 1.00 89.69 350 GLU A CA 1
ATOM 2796 C C . GLU A 1 350 ? 1.919 18.909 7.754 1.00 89.69 350 GLU A C 1
ATOM 2798 O O . GLU A 1 350 ? 2.550 19.510 8.622 1.00 89.69 350 GLU A O 1
ATOM 2803 N N . THR A 1 351 ? 0.895 18.104 8.053 1.00 90.38 351 THR A N 1
ATOM 2804 C CA . THR A 1 351 ? 0.382 17.906 9.415 1.00 90.38 351 THR A CA 1
ATOM 2805 C C . THR A 1 351 ? 0.683 16.503 9.936 1.00 90.38 351 THR A C 1
ATOM 2807 O O . THR A 1 351 ? 0.853 15.549 9.169 1.00 90.38 351 THR A O 1
ATOM 2810 N N . LYS A 1 352 ? 0.750 16.365 11.263 1.00 87.38 352 LYS A N 1
ATOM 2811 C CA . LYS A 1 352 ? 1.001 15.079 11.922 1.00 87.38 352 LYS A CA 1
ATOM 2812 C C . LYS A 1 352 ? -0.123 14.096 11.627 1.00 87.38 352 LYS A C 1
ATOM 2814 O O . LYS A 1 352 ? 0.130 12.916 11.411 1.00 87.38 352 LYS A O 1
ATOM 2819 N N . GLU A 1 353 ? -1.350 14.593 11.620 1.00 79.06 353 GLU A N 1
ATOM 2820 C CA . GLU A 1 353 ? -2.567 13.823 11.416 1.00 79.06 353 GLU A CA 1
ATOM 2821 C C . GLU A 1 353 ? -2.626 13.285 9.989 1.00 79.06 353 GLU A C 1
ATOM 2823 O O . GLU A 1 353 ? -2.861 12.093 9.819 1.00 79.06 353 GLU A O 1
ATOM 2828 N N . ASP A 1 354 ? -2.291 14.097 8.980 1.00 80.56 354 ASP A N 1
ATOM 2829 C CA . ASP A 1 354 ? -2.183 13.611 7.596 1.00 80.56 354 ASP A CA 1
ATOM 2830 C C . ASP A 1 354 ? -1.106 12.531 7.470 1.00 80.56 354 ASP A C 1
ATOM 2832 O O . ASP A 1 354 ? -1.329 11.506 6.831 1.00 80.56 354 ASP A O 1
ATOM 2836 N N . ALA A 1 355 ? 0.045 12.712 8.128 1.00 87.12 355 ALA A N 1
ATOM 2837 C CA . ALA A 1 355 ? 1.104 11.705 8.133 1.00 87.12 355 ALA A CA 1
ATOM 2838 C C . ALA A 1 355 ? 0.653 10.398 8.812 1.00 87.12 355 ALA A C 1
ATOM 2840 O O . ALA A 1 355 ? 1.034 9.309 8.381 1.00 87.12 355 ALA A O 1
ATOM 2841 N N . ILE A 1 356 ? -0.162 10.484 9.870 1.00 82.31 356 ILE A N 1
ATOM 2842 C CA . ILE A 1 356 ? -0.777 9.320 10.521 1.00 82.31 356 ILE A CA 1
ATOM 2843 C C . ILE A 1 356 ? -1.776 8.647 9.578 1.00 82.31 356 ILE A C 1
ATOM 2845 O O . ILE A 1 356 ? -1.723 7.424 9.436 1.00 82.31 356 ILE A O 1
ATOM 2849 N N . GLU A 1 357 ? -2.682 9.415 8.970 1.00 78.00 357 GLU A N 1
ATOM 2850 C CA . GLU A 1 357 ? -3.720 8.912 8.068 1.00 78.00 357 GLU A CA 1
ATOM 2851 C C . GLU A 1 357 ? -3.100 8.229 6.845 1.00 78.00 357 GLU A C 1
ATOM 2853 O O . GLU A 1 357 ? -3.401 7.063 6.591 1.00 78.00 357 GLU A O 1
ATOM 2858 N N . GLU A 1 358 ? -2.185 8.899 6.142 1.00 82.31 358 GLU A N 1
ATOM 2859 C CA . GLU A 1 358 ? -1.505 8.371 4.956 1.00 82.31 358 GLU A CA 1
ATOM 2860 C C . GLU A 1 358 ? -0.725 7.091 5.285 1.00 82.31 358 GLU A C 1
ATOM 2862 O O . GLU A 1 358 ? -0.898 6.068 4.615 1.00 82.31 358 GLU A O 1
ATOM 2867 N N . LYS A 1 359 ? 0.069 7.104 6.371 1.00 89.75 359 LYS A N 1
ATOM 2868 C CA . LYS A 1 359 ? 0.819 5.924 6.824 1.00 89.75 359 LYS A CA 1
ATOM 2869 C C . LYS A 1 359 ? -0.115 4.756 7.130 1.00 89.75 359 LYS A C 1
ATOM 2871 O O . LYS A 1 359 ? 0.123 3.644 6.662 1.00 89.75 359 LYS A O 1
ATOM 2876 N N . ARG A 1 360 ? -1.166 4.986 7.928 1.00 81.81 360 ARG A N 1
ATOM 2877 C CA . ARG A 1 360 ? -2.122 3.937 8.325 1.00 81.81 360 ARG A CA 1
ATOM 2878 C C . ARG A 1 360 ? -2.865 3.380 7.124 1.00 81.81 360 ARG A C 1
ATOM 2880 O O . ARG A 1 360 ? -3.064 2.173 7.049 1.00 81.81 360 ARG A O 1
ATOM 2887 N N . TRP A 1 361 ? -3.262 4.242 6.199 1.00 81.19 361 TRP A N 1
ATOM 2888 C CA . TRP A 1 361 ? -3.973 3.844 4.997 1.00 81.19 361 TRP A CA 1
ATOM 2889 C C . TRP A 1 361 ? -3.085 3.006 4.065 1.00 81.19 361 TRP A C 1
ATOM 2891 O O . TRP A 1 361 ? -3.514 1.942 3.623 1.00 81.19 361 TRP A O 1
ATOM 2901 N N . LEU A 1 362 ? -1.817 3.384 3.859 1.00 86.44 362 LEU A N 1
ATOM 2902 C CA . LEU A 1 362 ? -0.867 2.550 3.112 1.00 86.44 362 LEU A CA 1
ATOM 2903 C C . LEU A 1 362 ? -0.587 1.221 3.817 1.00 86.44 362 LEU A C 1
ATOM 2905 O O . LEU A 1 362 ? -0.587 0.174 3.172 1.00 86.44 362 LEU A O 1
ATOM 2909 N N . GLN A 1 363 ? -0.393 1.235 5.140 1.00 86.12 363 GLN A N 1
ATOM 2910 C CA . GLN A 1 363 ? -0.255 0.003 5.917 1.00 86.12 363 GLN A CA 1
ATOM 2911 C C . GLN A 1 363 ? -1.485 -0.892 5.758 1.00 86.12 363 GLN A C 1
ATOM 2913 O O . GLN A 1 363 ? -1.331 -2.098 5.616 1.00 86.12 363 GLN A O 1
ATOM 2918 N N . LEU A 1 364 ? -2.692 -0.322 5.761 1.00 78.75 364 LEU A N 1
ATOM 2919 C CA . LEU A 1 364 ? -3.932 -1.064 5.573 1.00 78.75 364 LEU A CA 1
ATOM 2920 C C . LEU A 1 364 ? -3.978 -1.720 4.193 1.00 78.75 364 LEU A C 1
ATOM 2922 O O . LEU A 1 364 ? -4.184 -2.924 4.136 1.00 78.75 364 LEU A O 1
ATOM 2926 N N . ILE A 1 365 ? -3.724 -0.967 3.119 1.00 78.94 365 ILE A N 1
ATOM 2927 C CA . ILE A 1 365 ? -3.758 -1.483 1.740 1.00 78.94 365 ILE A CA 1
ATOM 2928 C C . ILE A 1 365 ? -2.731 -2.593 1.527 1.00 78.94 365 ILE A C 1
ATOM 2930 O O . ILE A 1 365 ? -3.040 -3.617 0.927 1.00 78.94 365 ILE A O 1
ATOM 2934 N N . LEU A 1 366 ? -1.512 -2.407 2.034 1.00 82.81 366 LEU A N 1
ATOM 2935 C CA . LEU A 1 366 ? -0.435 -3.385 1.877 1.00 82.81 366 LEU A CA 1
ATOM 2936 C C . LEU A 1 366 ? -0.641 -4.632 2.749 1.00 82.81 366 LEU A C 1
ATOM 2938 O O . LEU A 1 366 ? -0.160 -5.711 2.402 1.00 82.81 366 LEU A O 1
ATOM 2942 N N . ARG A 1 367 ? -1.331 -4.493 3.892 1.00 78.19 367 ARG A N 1
ATOM 2943 C CA . ARG A 1 367 ? -1.695 -5.613 4.778 1.00 78.19 367 ARG A CA 1
ATOM 2944 C C . ARG A 1 367 ? -2.897 -6.376 4.267 1.00 78.19 367 ARG A C 1
ATOM 2946 O O . ARG A 1 367 ? -2.919 -7.599 4.385 1.00 78.19 367 ARG A O 1
ATOM 2953 N N . SER A 1 368 ? -3.898 -5.657 3.768 1.00 67.44 368 SER A N 1
ATOM 2954 C CA . SER A 1 368 ? -5.111 -6.258 3.251 1.00 67.44 368 SER A CA 1
ATOM 2955 C C . SER A 1 368 ? -4.733 -7.087 2.035 1.00 67.44 368 SER A C 1
ATOM 2957 O O . SER A 1 368 ? -4.321 -6.554 1.010 1.00 67.44 368 SER A O 1
ATOM 2959 N N . GLY A 1 369 ? -4.830 -8.406 2.172 1.00 66.50 369 GLY A N 1
ATOM 2960 C CA . GLY A 1 369 ? -4.761 -9.292 1.021 1.00 66.50 369 GLY A CA 1
ATOM 2961 C C . GLY A 1 369 ? -5.967 -9.077 0.109 1.00 66.50 369 GLY A C 1
ATOM 2962 O O . GLY A 1 369 ? -6.995 -8.516 0.522 1.00 66.50 369 GLY A O 1
ATOM 2963 N N . ALA A 1 370 ? -5.849 -9.564 -1.122 1.00 74.38 370 ALA A N 1
ATOM 2964 C CA . ALA A 1 370 ? -7.023 -9.743 -1.953 1.00 74.38 370 ALA A CA 1
ATOM 2965 C C . ALA A 1 370 ? -7.874 -10.883 -1.385 1.00 74.38 370 ALA A C 1
ATOM 2967 O O . ALA A 1 370 ? -7.327 -11.857 -0.860 1.00 74.38 370 ALA A O 1
ATOM 2968 N N . LEU A 1 371 ? -9.194 -10.743 -1.469 1.00 71.94 371 LEU A N 1
ATOM 2969 C CA . LEU A 1 371 ? -10.114 -11.8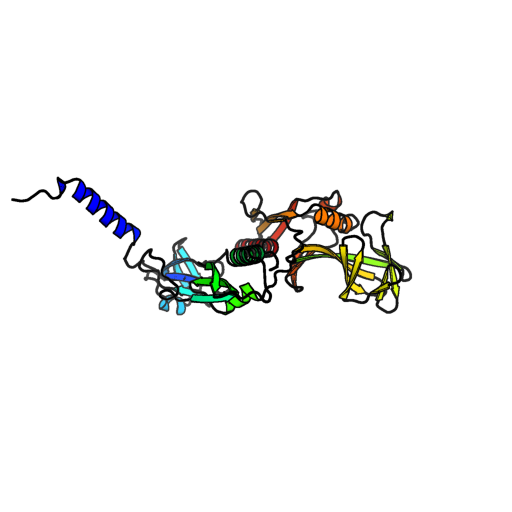32 -1.175 1.00 71.94 371 LEU A CA 1
ATOM 2970 C C . LEU A 1 371 ? -9.833 -12.963 -2.185 1.00 71.94 371 LEU A C 1
ATOM 2972 O O . LEU A 1 371 ? -9.832 -12.674 -3.384 1.00 71.94 371 LEU A O 1
ATOM 2976 N N . PRO A 1 372 ? -9.510 -14.183 -1.718 1.00 63.78 372 PRO A N 1
ATOM 2977 C CA . PRO A 1 372 ? -9.187 -15.321 -2.578 1.00 63.78 372 PRO A CA 1
ATOM 2978 C C . PRO A 1 372 ? -10.392 -15.890 -3.333 1.00 63.78 372 PRO A C 1
ATOM 2980 O O . PRO A 1 372 ? -11.544 -15.696 -2.872 1.00 63.78 372 PRO A O 1
#

Secondary structure (DSSP, 8-state):
----GGG-HHHHHHHHHHHHHHHHH--SPPPSEEEEEE-TTSTTTTTS-TT-EEEEETTEE--HHHHHT--EEEEEEESS-EEEEEES---EEEEEPPSSSPPPPHHHH-EEEEEEPPSS---HHHHHHHHHHHHHHHTTTS-EEEEEEEETTEEEEEEEEET--HHHHHHHHS----EEEEEEEEEE-BTTEEEE--SSGGGPEEEEEETTEEEETTEEE-TT-EEEETTEEEEEEEE-SSEEEEEEEEEEESSS-BSEEEE--STTTEEEEE-SSSEEEEEEEEE-HHHHHHHHHHHTTSPEEEETTEEEEEEEEEEEETTEEEEEEEEEGGGGSS--SEEEEEEEESSHHHHHHHHHHHHHHHHSPPP-

Foldseek 3Di:
DPDPLVVDVVSVVVVVVVVVVCVQFQQAFDFFKFWQDADPPWPCVVVDDGGKGWQDKPNHTDDQVCLQPDAAWIWTDIPVGIDTDGGPGSRTDIGGDDSTPDDDDCVPQPWDKDKAFDPDDDDPVLVVVLQVLLCLLVVDHFDKDWDWDDDDPGIIIIITTGVYDPVVVCVSPVFLLKKWKKKKFKWFDDVQKTWRQFADPVPIWIWGDDPQWIATPNDTHHAQDWDDDDPWIWGWHGDDSTMTIIMITLAIFRQVDHFFPDWDDDPVFWDWDDDPQKIKTKGKTFGDLSSLVRVLRNQLPFDWDDDPVAIFGPIWIFMDGPNHTDDIATHHNVSNPGRDRMDMGMDMGRDPVVSVVVRVVVSSSSPNGRSD